Protein AF-A0A2S3IQU3-F1 (afdb_monomer)

Foldseek 3Di:
DDDDDDDDDDDDDDDDDDDDDDDDDDDDDDDPDDPPPPPDDDPDDDDDDDDDDDDDDPDDPDDPVVVVVVVVVVVVCVPDPDDDDDDDDDDDDDDDDDDDDPPPPDPPPPPPPPDPDDDDDDPPVVVVVVVVVVVVVDQDDPVRLVVVCVVPVVVSVVSVVVVVVVVVVVVVVVVVVVVVVVVVVVVVVVVVVVVVVVVVVVVVVVVVVVVVVVVVVVVVVVVVVVVVVVVVVVVVD

Organism: NCBI:txid206008

Structure (mmCIF, N/CA/C/O backbone):
data_AF-A0A2S3IQU3-F1
#
_entry.id   AF-A0A2S3IQU3-F1
#
loop_
_atom_site.group_PDB
_atom_site.id
_atom_site.type_symbol
_atom_site.label_atom_id
_atom_site.label_alt_id
_atom_site.label_comp_id
_atom_site.label_asym_id
_atom_site.label_entity_id
_atom_site.label_seq_id
_atom_site.pdbx_PDB_ins_code
_atom_site.Cartn_x
_atom_site.Cartn_y
_atom_site.Cartn_z
_atom_site.occupancy
_atom_site.B_iso_or_equiv
_atom_site.auth_seq_id
_atom_site.auth_comp_id
_atom_site.auth_asym_id
_atom_site.auth_atom_id
_atom_site.pdbx_PDB_model_num
ATOM 1 N N . MET A 1 1 ? 16.706 -75.676 -25.152 1.00 44.12 1 MET A N 1
ATOM 2 C CA . MET A 1 1 ? 18.070 -75.831 -24.606 1.00 44.12 1 MET A CA 1
ATOM 3 C C . MET A 1 1 ? 18.309 -74.673 -23.658 1.00 44.12 1 MET A C 1
ATOM 5 O O . MET A 1 1 ? 18.380 -73.539 -24.111 1.00 44.12 1 MET A O 1
ATOM 9 N N . GLN A 1 2 ? 18.280 -74.946 -22.355 1.00 46.31 2 GLN A N 1
ATOM 10 C CA . GLN A 1 2 ? 18.527 -73.950 -21.315 1.00 46.31 2 GLN A CA 1
ATOM 11 C C . GLN A 1 2 ? 20.015 -73.594 -21.355 1.00 46.31 2 GLN A C 1
ATOM 13 O O . GLN A 1 2 ? 20.851 -74.448 -21.075 1.00 46.31 2 GLN A O 1
ATOM 18 N N . GLN A 1 3 ? 20.341 -72.366 -21.759 1.00 52.09 3 GLN A N 1
ATOM 19 C CA . GLN A 1 3 ? 21.680 -71.823 -21.566 1.00 52.09 3 GLN A CA 1
ATOM 20 C C . GLN A 1 3 ? 21.705 -71.097 -20.229 1.00 52.09 3 GLN A C 1
ATOM 22 O O . GLN A 1 3 ? 21.092 -70.052 -20.035 1.00 52.09 3 GLN A O 1
ATOM 27 N N . GLN A 1 4 ? 22.394 -71.746 -19.305 1.00 54.62 4 GLN A N 1
ATOM 28 C CA . GLN A 1 4 ? 22.838 -71.235 -18.028 1.00 54.62 4 GLN A CA 1
ATOM 29 C C . GLN A 1 4 ? 24.156 -70.498 -18.304 1.00 54.62 4 GLN A C 1
ATOM 31 O O . GLN A 1 4 ? 25.106 -71.118 -18.783 1.00 54.62 4 GLN A O 1
ATOM 36 N N . GLN A 1 5 ? 24.212 -69.189 -18.063 1.00 56.88 5 GLN A N 1
ATOM 37 C CA . GLN A 1 5 ? 25.456 -68.415 -18.094 1.00 56.88 5 GLN A CA 1
ATOM 38 C C . GLN A 1 5 ? 25.452 -67.385 -16.960 1.00 56.88 5 GLN A C 1
ATOM 40 O O . GLN A 1 5 ? 24.420 -66.826 -16.603 1.00 56.88 5 GLN A O 1
ATOM 45 N N . GLN A 1 6 ? 26.615 -67.308 -16.323 1.00 59.41 6 GLN A N 1
ATOM 46 C CA . GLN A 1 6 ? 26.891 -66.914 -14.943 1.00 59.41 6 GLN A CA 1
ATOM 47 C C . GLN A 1 6 ? 26.934 -65.386 -14.734 1.00 59.41 6 GLN A C 1
ATOM 49 O O . GLN A 1 6 ? 27.069 -64.653 -15.712 1.00 59.41 6 GLN A O 1
ATOM 54 N N . PRO A 1 7 ? 26.834 -64.894 -13.481 1.00 60.06 7 PRO A N 1
ATOM 55 C CA . PRO A 1 7 ? 26.908 -63.464 -13.179 1.00 60.06 7 PRO A CA 1
ATOM 56 C C . PRO A 1 7 ? 28.321 -62.873 -13.367 1.00 60.06 7 PRO A C 1
ATOM 58 O O . PRO A 1 7 ? 29.319 -63.500 -13.019 1.00 60.06 7 PRO A O 1
ATOM 61 N N . GLU A 1 8 ? 28.362 -61.648 -13.900 1.00 67.38 8 GLU A N 1
ATOM 62 C CA . GLU A 1 8 ? 29.540 -60.793 -14.140 1.00 67.38 8 GLU A CA 1
ATOM 63 C C . GLU A 1 8 ? 30.367 -60.504 -12.862 1.00 67.38 8 GLU A C 1
ATOM 65 O O . GLU A 1 8 ? 29.789 -60.339 -11.781 1.00 67.38 8 GLU A O 1
ATOM 70 N N . PRO A 1 9 ? 31.709 -60.399 -12.954 1.00 67.12 9 PRO A N 1
ATOM 71 C CA . PRO A 1 9 ? 32.568 -60.045 -11.826 1.00 67.12 9 PRO A CA 1
ATOM 72 C C . PRO A 1 9 ? 32.523 -58.540 -11.502 1.00 67.12 9 PRO A C 1
ATOM 74 O O . PRO A 1 9 ? 32.573 -57.691 -12.383 1.00 67.12 9 PRO A O 1
ATOM 77 N N . ALA A 1 10 ? 32.464 -58.221 -10.207 1.00 65.75 10 ALA A N 1
ATOM 78 C CA . ALA A 1 10 ? 32.405 -56.861 -9.676 1.00 65.75 10 ALA A CA 1
ATOM 79 C C . ALA A 1 10 ? 33.677 -56.032 -9.956 1.00 65.75 10 ALA A C 1
ATOM 81 O O . ALA A 1 10 ? 34.798 -56.503 -9.748 1.00 65.75 10 ALA A O 1
ATOM 82 N N . ASP A 1 11 ? 33.480 -54.769 -10.343 1.00 64.06 11 ASP A N 1
ATOM 83 C CA . ASP A 1 11 ? 34.533 -53.762 -10.498 1.00 64.06 11 ASP A CA 1
ATOM 84 C C . ASP A 1 11 ? 35.249 -53.456 -9.162 1.00 64.06 11 ASP A C 1
ATOM 86 O O . ASP A 1 11 ? 34.601 -53.360 -8.112 1.00 64.06 11 ASP A O 1
ATOM 90 N N . PRO A 1 12 ? 36.581 -53.249 -9.159 1.00 71.56 12 PRO A N 1
ATOM 91 C CA . PRO A 1 12 ? 37.316 -52.880 -7.953 1.00 71.56 12 PRO A CA 1
ATOM 92 C C . PRO A 1 12 ? 36.990 -51.439 -7.508 1.00 71.56 12 PRO A C 1
ATOM 94 O O . PRO A 1 12 ? 36.777 -50.560 -8.349 1.00 71.56 12 PRO A O 1
ATOM 97 N N . PRO A 1 13 ? 37.000 -51.142 -6.192 1.00 65.50 13 PRO A N 1
ATOM 98 C CA . PRO A 1 13 ? 36.641 -49.823 -5.683 1.00 65.50 13 PRO A CA 1
ATOM 99 C C . PRO A 1 13 ? 37.620 -48.749 -6.173 1.00 65.50 13 PRO A C 1
ATOM 101 O O . PRO A 1 13 ? 38.843 -48.891 -6.082 1.00 65.50 13 PRO A O 1
ATOM 104 N N . GLY A 1 14 ? 37.051 -47.662 -6.699 1.00 56.62 14 GLY A N 1
ATOM 105 C CA . GLY A 1 14 ? 37.766 -46.542 -7.294 1.00 56.62 14 GLY A CA 1
ATOM 106 C C . GLY A 1 14 ? 38.855 -45.965 -6.389 1.00 56.62 14 GLY A C 1
ATOM 107 O O . GLY A 1 14 ? 38.651 -45.714 -5.201 1.00 56.62 14 GLY A O 1
ATOM 108 N N . ARG A 1 15 ? 40.028 -45.717 -6.981 1.00 59.88 15 ARG A N 1
ATOM 109 C CA . ARG A 1 15 ? 41.101 -44.939 -6.356 1.00 59.88 15 ARG A CA 1
ATOM 110 C C . ARG A 1 15 ? 40.564 -43.556 -5.983 1.00 59.88 15 ARG A C 1
ATOM 112 O O . ARG A 1 15 ? 40.129 -42.805 -6.852 1.00 59.88 15 ARG A O 1
ATOM 119 N N . ALA A 1 16 ? 40.631 -43.218 -4.698 1.00 61.34 16 ALA A N 1
ATOM 120 C CA . ALA A 1 16 ? 40.347 -41.879 -4.208 1.00 61.34 16 ALA A CA 1
ATOM 121 C C . ALA A 1 16 ? 41.318 -40.872 -4.850 1.00 61.34 16 ALA A C 1
ATOM 123 O O . ALA A 1 16 ? 42.538 -41.012 -4.747 1.00 61.34 16 ALA A O 1
ATOM 124 N N . PHE A 1 17 ? 40.773 -39.863 -5.529 1.00 62.28 17 PHE A N 1
ATOM 125 C CA . PHE A 1 17 ? 41.538 -38.717 -6.011 1.00 62.28 17 PHE A CA 1
ATOM 126 C C . PHE A 1 17 ? 42.073 -37.917 -4.810 1.00 62.28 17 PHE A C 1
ATOM 128 O O . PHE A 1 17 ? 41.313 -37.677 -3.868 1.00 62.28 17 PHE A O 1
ATOM 135 N N . PRO A 1 18 ? 43.347 -37.479 -4.805 1.00 73.31 18 PRO A N 1
ATOM 136 C CA . PRO A 1 18 ? 43.836 -36.595 -3.754 1.00 73.31 18 PRO A CA 1
ATOM 137 C C . PRO A 1 18 ? 43.142 -35.222 -3.852 1.00 73.31 18 PRO A C 1
ATOM 139 O O . PRO A 1 18 ? 42.884 -34.748 -4.963 1.00 73.31 18 PRO A O 1
ATOM 142 N N . PRO A 1 19 ? 42.836 -34.562 -2.719 1.00 72.75 19 PRO A N 1
ATOM 143 C CA . PRO A 1 19 ? 42.233 -33.234 -2.736 1.00 72.75 19 PRO A CA 1
ATOM 144 C C . PRO A 1 19 ? 43.205 -32.192 -3.327 1.00 72.75 19 PRO A C 1
ATOM 146 O O . PRO A 1 19 ? 44.424 -32.339 -3.192 1.00 72.75 19 PRO A O 1
ATOM 149 N N . PRO A 1 20 ? 42.695 -31.128 -3.976 1.00 71.62 20 PRO A N 1
ATOM 150 C CA . PRO A 1 20 ? 43.537 -30.087 -4.558 1.00 71.62 20 PRO A CA 1
ATOM 151 C C . PRO A 1 20 ? 44.307 -29.308 -3.473 1.00 71.62 20 PRO A C 1
ATOM 153 O O . PRO A 1 20 ? 43.808 -29.152 -2.355 1.00 71.62 20 PRO A O 1
ATOM 156 N N . PRO A 1 21 ? 45.509 -28.786 -3.785 1.00 66.31 21 PRO A N 1
ATOM 157 C CA . PRO A 1 21 ? 46.322 -28.052 -2.822 1.00 66.31 21 PRO A CA 1
ATOM 158 C C . PRO A 1 21 ? 45.636 -26.753 -2.377 1.00 66.31 21 PRO A C 1
ATOM 160 O O . PRO A 1 21 ? 45.103 -25.996 -3.191 1.00 66.31 21 PRO A O 1
ATOM 163 N N . ALA A 1 22 ? 45.682 -26.485 -1.069 1.00 67.06 22 ALA A N 1
ATOM 164 C CA . ALA A 1 22 ? 45.196 -25.247 -0.470 1.00 67.06 22 ALA A CA 1
ATOM 165 C C . ALA A 1 22 ? 45.943 -24.022 -1.041 1.00 67.06 22 ALA A C 1
ATOM 167 O O . ALA A 1 22 ? 47.159 -24.090 -1.251 1.00 67.06 22 ALA A O 1
ATOM 168 N N . PRO A 1 23 ? 45.263 -22.885 -1.283 1.00 61.97 23 PRO A N 1
ATOM 169 C CA . PRO A 1 23 ? 45.924 -21.693 -1.792 1.00 61.97 23 PRO A CA 1
ATOM 170 C C . PRO A 1 23 ? 46.888 -21.126 -0.744 1.00 61.97 23 PRO A C 1
ATOM 172 O O . PRO A 1 23 ? 46.511 -20.835 0.391 1.00 61.97 23 PRO A O 1
ATOM 175 N N . ALA A 1 24 ? 48.144 -20.963 -1.160 1.00 52.97 24 ALA A N 1
ATOM 176 C CA . ALA A 1 24 ? 49.218 -20.377 -0.377 1.00 52.97 24 ALA A CA 1
ATOM 177 C C . ALA A 1 24 ? 48.827 -19.007 0.197 1.00 52.97 24 ALA A C 1
ATOM 179 O O . ALA A 1 24 ? 48.315 -18.133 -0.510 1.00 52.97 24 ALA A O 1
ATOM 180 N N . ALA A 1 25 ? 49.134 -18.816 1.480 1.00 55.03 25 ALA A N 1
ATOM 181 C CA . ALA A 1 25 ? 49.042 -17.543 2.169 1.00 55.03 25 ALA A CA 1
ATOM 182 C C . ALA A 1 25 ? 49.878 -16.485 1.433 1.00 55.03 25 ALA A C 1
ATOM 184 O O . ALA A 1 25 ? 51.108 -16.510 1.449 1.00 55.03 25 ALA A O 1
ATOM 185 N N . ARG A 1 26 ? 49.201 -15.534 0.790 1.00 50.19 26 ARG A N 1
ATOM 186 C CA . ARG A 1 26 ? 49.800 -14.268 0.370 1.00 50.19 26 ARG A CA 1
ATOM 187 C C . ARG A 1 26 ? 49.249 -13.174 1.264 1.00 50.19 26 ARG A C 1
ATOM 189 O O . ARG A 1 26 ? 48.095 -12.772 1.139 1.00 50.19 26 ARG A O 1
ATOM 196 N N . GLY A 1 27 ? 50.092 -12.730 2.190 1.00 49.16 27 GLY A N 1
ATOM 197 C CA . GLY A 1 27 ? 49.871 -11.510 2.943 1.00 49.16 27 GLY A CA 1
ATOM 198 C C . GLY A 1 27 ? 49.885 -10.305 2.007 1.00 49.16 27 GLY A C 1
ATOM 199 O O . GLY A 1 27 ? 50.832 -10.109 1.253 1.00 49.16 27 GLY A O 1
ATOM 200 N N . ALA A 1 28 ? 48.813 -9.523 2.065 1.00 48.28 28 ALA A N 1
ATOM 201 C CA . ALA A 1 28 ? 48.783 -8.085 1.829 1.00 48.28 28 ALA A CA 1
ATOM 202 C C . ALA A 1 28 ? 47.402 -7.606 2.290 1.00 48.28 28 ALA A C 1
ATOM 204 O O . ALA A 1 28 ? 46.380 -7.820 1.638 1.00 48.28 28 ALA A O 1
ATOM 205 N N . HIS A 1 29 ? 47.373 -7.027 3.485 1.00 49.88 29 HIS A N 1
ATOM 206 C CA . HIS A 1 29 ? 46.216 -6.340 4.035 1.00 49.88 29 HIS A CA 1
ATOM 207 C C . HIS A 1 29 ? 45.771 -5.238 3.066 1.00 49.88 29 HIS A C 1
ATOM 209 O O . HIS A 1 29 ? 46.624 -4.515 2.579 1.00 49.88 29 HIS A O 1
ATOM 215 N N . HIS A 1 30 ? 44.466 -5.137 2.781 1.00 50.44 30 HIS A N 1
ATOM 216 C CA . HIS A 1 30 ? 43.647 -3.912 2.859 1.00 50.44 30 HIS A CA 1
ATOM 217 C C . HIS A 1 30 ? 42.187 -4.223 2.454 1.00 50.44 30 HIS A C 1
ATOM 219 O O . HIS A 1 30 ? 41.797 -4.198 1.293 1.00 50.44 30 HIS A O 1
ATOM 225 N N . ARG A 1 31 ? 41.400 -4.556 3.490 1.00 54.53 31 ARG A N 1
ATOM 226 C CA . ARG A 1 31 ? 39.934 -4.461 3.658 1.00 54.53 31 ARG A CA 1
ATOM 227 C C . ARG A 1 31 ? 39.034 -4.815 2.463 1.00 54.53 31 ARG A C 1
ATOM 229 O O . ARG A 1 31 ? 38.453 -3.952 1.814 1.00 54.53 31 ARG A O 1
ATOM 236 N N . ARG A 1 32 ? 38.710 -6.105 2.349 1.00 50.31 32 ARG A N 1
ATOM 237 C CA . ARG A 1 32 ? 37.354 -6.518 1.958 1.00 50.31 32 ARG A CA 1
ATOM 238 C C . ARG A 1 32 ? 36.417 -6.157 3.118 1.00 50.31 32 ARG A C 1
ATOM 240 O O . ARG A 1 32 ? 36.447 -6.831 4.142 1.00 50.31 32 ARG A O 1
ATOM 247 N N . ALA A 1 33 ? 35.625 -5.095 2.984 1.00 48.84 33 ALA A N 1
ATOM 248 C CA . ALA A 1 33 ? 34.550 -4.798 3.927 1.00 48.84 33 ALA A CA 1
ATOM 249 C C . ALA A 1 33 ? 33.484 -5.902 3.815 1.00 48.84 33 ALA A C 1
ATOM 251 O O . ALA A 1 33 ? 32.681 -5.925 2.884 1.00 48.84 33 ALA A O 1
ATOM 252 N N . ARG A 1 34 ? 33.550 -6.881 4.718 1.00 45.19 34 ARG A N 1
ATOM 253 C CA . ARG A 1 34 ? 32.490 -7.857 4.965 1.00 45.19 34 ARG A CA 1
ATOM 254 C C . ARG A 1 34 ? 31.511 -7.201 5.941 1.00 45.19 34 ARG A C 1
ATOM 256 O O . ARG A 1 34 ? 31.862 -6.994 7.095 1.00 45.19 34 ARG A O 1
ATOM 263 N N . SER A 1 35 ? 30.315 -6.838 5.488 1.00 48.44 35 SER A N 1
ATOM 264 C CA . SER A 1 35 ? 29.196 -6.556 6.389 1.00 48.44 35 SER A CA 1
ATOM 265 C C . SER A 1 35 ? 28.564 -7.892 6.781 1.00 48.44 35 SER A C 1
ATOM 267 O O . SER A 1 35 ? 27.677 -8.393 6.091 1.00 48.44 35 SER A O 1
ATOM 269 N N . GLU A 1 36 ? 29.073 -8.504 7.846 1.00 49.53 36 GLU A N 1
ATOM 270 C CA . GLU A 1 36 ? 28.439 -9.651 8.498 1.00 49.53 36 GLU A CA 1
ATOM 271 C C . GLU A 1 36 ? 27.596 -9.083 9.634 1.00 49.53 36 GLU A C 1
ATOM 273 O O . GLU A 1 36 ? 28.097 -8.797 10.717 1.00 49.53 36 GLU A O 1
ATOM 278 N N . VAL A 1 37 ? 26.315 -8.830 9.364 1.00 47.88 37 VAL A N 1
ATOM 279 C CA . VAL A 1 37 ? 25.358 -8.497 10.420 1.00 47.88 37 VAL A CA 1
ATOM 280 C C . VAL A 1 37 ? 24.946 -9.822 11.051 1.00 47.88 37 VAL A C 1
ATOM 282 O O . VAL A 1 37 ? 23.966 -10.447 10.654 1.00 47.88 37 VAL A O 1
ATOM 285 N N . ALA A 1 38 ? 25.757 -10.304 11.989 1.00 46.59 38 ALA A N 1
ATOM 286 C CA . ALA A 1 38 ? 25.354 -11.365 12.894 1.00 46.59 38 ALA A CA 1
ATOM 287 C C . ALA A 1 38 ? 24.344 -10.764 13.880 1.00 46.59 38 ALA A C 1
ATOM 289 O O . ALA A 1 38 ? 24.718 -10.235 14.923 1.00 46.59 38 ALA A O 1
ATOM 290 N N . PHE A 1 39 ? 23.058 -10.802 13.529 1.00 45.50 39 PHE A N 1
ATOM 291 C CA . PHE A 1 39 ? 21.979 -10.515 14.470 1.00 45.50 39 PHE A CA 1
ATOM 292 C C . PHE A 1 39 ? 21.902 -11.687 15.462 1.00 45.50 39 PHE A C 1
ATOM 294 O O . PHE A 1 39 ? 21.174 -12.656 15.262 1.00 45.50 39 PHE A O 1
ATOM 301 N N . ARG A 1 40 ? 22.737 -11.634 16.502 1.00 51.53 40 ARG A N 1
ATOM 302 C CA . ARG A 1 40 ? 22.540 -12.382 17.743 1.00 51.53 40 ARG A CA 1
ATOM 303 C C . ARG A 1 40 ? 22.184 -11.365 18.814 1.00 51.53 40 ARG A C 1
ATOM 305 O O . ARG A 1 40 ? 23.043 -10.629 19.286 1.00 51.53 40 ARG A O 1
ATOM 312 N N . LEU A 1 41 ? 20.900 -11.319 19.133 1.00 52.94 41 LEU A N 1
ATOM 313 C CA . LEU A 1 41 ? 20.389 -10.702 20.345 1.00 52.94 41 LEU A CA 1
ATOM 314 C C . LEU A 1 41 ? 20.902 -11.533 21.538 1.00 52.94 41 LEU A C 1
ATOM 316 O O . LEU A 1 41 ? 20.792 -12.760 21.480 1.00 52.94 41 LEU A O 1
ATOM 320 N N . PRO A 1 42 ? 21.481 -10.936 22.590 1.00 54.56 42 PRO A N 1
ATOM 321 C CA . PRO A 1 42 ? 21.519 -11.585 23.888 1.00 54.56 42 PRO A CA 1
ATOM 322 C C . PRO A 1 42 ? 20.125 -11.470 24.510 1.00 54.56 42 PRO A C 1
ATOM 324 O O . PRO A 1 42 ? 19.686 -10.375 24.860 1.00 54.56 42 PRO A O 1
ATOM 327 N N . ASP A 1 43 ? 19.436 -12.605 24.590 1.00 50.44 43 ASP A N 1
ATOM 328 C CA . ASP A 1 43 ? 18.336 -12.818 25.523 1.00 50.44 43 ASP A CA 1
ATOM 329 C C . ASP A 1 43 ? 18.874 -12.776 26.969 1.00 50.44 43 ASP A C 1
ATOM 331 O O . ASP A 1 43 ? 19.999 -13.208 27.232 1.00 50.44 43 ASP A O 1
ATOM 335 N N . ASP A 1 44 ? 18.034 -12.279 27.880 1.00 49.88 44 ASP A N 1
ATOM 336 C CA . ASP A 1 44 ? 18.149 -12.278 29.348 1.00 49.88 44 ASP A CA 1
ATOM 337 C C . ASP A 1 44 ? 19.183 -11.370 30.038 1.00 49.88 44 ASP A C 1
ATOM 339 O O . ASP A 1 44 ? 20.305 -11.773 30.322 1.00 49.88 44 ASP A O 1
ATOM 343 N N . LEU A 1 45 ? 18.708 -10.195 30.481 1.00 46.97 45 LEU A N 1
ATOM 344 C CA . LEU A 1 45 ? 18.940 -9.620 31.821 1.00 46.97 45 LEU A CA 1
ATOM 345 C C . LEU A 1 45 ? 17.664 -8.811 32.152 1.00 46.97 45 LEU A C 1
ATOM 347 O O . LEU A 1 45 ? 17.441 -7.751 31.583 1.00 46.97 45 LEU A O 1
ATOM 351 N N . GLY A 1 46 ? 16.684 -9.303 32.906 1.00 41.72 46 GLY A N 1
ATOM 352 C CA . GLY A 1 46 ? 16.805 -9.741 34.292 1.00 41.72 46 GLY A CA 1
ATOM 353 C C . GLY A 1 46 ? 16.207 -8.658 35.198 1.00 41.72 46 GLY A C 1
ATOM 354 O O . GLY A 1 46 ? 16.891 -7.711 35.567 1.00 41.72 46 GLY A O 1
ATOM 355 N N . LEU A 1 47 ? 14.917 -8.789 35.530 1.00 50.44 47 LEU A N 1
ATOM 356 C CA . LEU A 1 47 ? 14.252 -8.019 36.586 1.00 50.44 47 LEU A CA 1
ATOM 357 C C . LEU A 1 47 ? 15.018 -8.203 37.905 1.00 50.44 47 LEU A C 1
ATOM 359 O O . LEU A 1 47 ? 15.217 -9.336 38.339 1.00 50.44 47 LEU A O 1
ATOM 363 N N . GLY A 1 48 ? 15.407 -7.119 38.575 1.00 36.09 48 GLY A N 1
ATOM 364 C CA . GLY A 1 48 ? 16.010 -7.222 39.903 1.00 36.09 48 GLY A CA 1
ATOM 365 C C . GLY A 1 48 ? 16.552 -5.897 40.413 1.00 36.09 48 GLY A C 1
ATOM 366 O O . GLY A 1 48 ? 17.566 -5.411 39.929 1.00 36.09 48 GLY A O 1
ATOM 367 N N . GLY A 1 49 ? 15.847 -5.316 41.382 1.00 47.47 49 GLY A N 1
ATOM 368 C CA . GLY A 1 49 ? 16.173 -4.036 41.997 1.00 47.47 49 GLY A CA 1
ATOM 369 C C . GLY A 1 49 ? 17.527 -3.994 42.708 1.00 47.47 49 GLY A C 1
ATOM 370 O O . GLY A 1 49 ? 18.035 -4.992 43.215 1.00 47.47 49 GLY A O 1
ATOM 371 N N . GLY A 1 50 ? 18.063 -2.782 42.797 1.00 36.25 50 GLY A N 1
ATOM 372 C CA . GLY A 1 50 ? 19.226 -2.436 43.602 1.00 36.25 50 GLY A CA 1
ATOM 373 C C . GLY A 1 50 ? 19.255 -0.926 43.784 1.00 36.25 50 GLY A C 1
ATOM 374 O O . GLY A 1 50 ? 19.554 -0.201 42.843 1.00 36.25 50 GLY A O 1
ATOM 375 N N . GLY A 1 51 ? 18.852 -0.464 44.968 1.00 43.50 51 GLY A N 1
ATOM 376 C CA . GLY A 1 51 ? 18.737 0.951 45.305 1.00 43.50 51 GLY A CA 1
ATOM 377 C C . GLY A 1 51 ? 20.082 1.673 45.393 1.00 43.50 51 GLY A C 1
ATOM 378 O O . GLY A 1 51 ? 21.083 1.109 45.832 1.00 43.50 51 GLY A O 1
ATOM 379 N N . GLY A 1 52 ? 20.056 2.951 45.021 1.00 34.41 52 GLY A N 1
ATOM 380 C CA . GLY A 1 52 ? 21.089 3.949 45.282 1.00 34.41 52 GLY A CA 1
ATOM 381 C C . GLY A 1 52 ? 20.388 5.280 45.590 1.00 34.41 52 GLY A C 1
ATOM 382 O O . GLY A 1 52 ? 19.470 5.627 44.846 1.00 34.41 52 GLY A O 1
ATOM 383 N N . PRO A 1 53 ? 20.707 5.972 46.697 1.00 53.25 53 PRO A N 1
ATOM 384 C CA . PRO A 1 53 ? 19.835 6.990 47.262 1.00 53.25 53 PRO A CA 1
ATOM 385 C C . PRO A 1 53 ? 20.289 8.386 46.853 1.00 53.25 53 PRO A C 1
ATOM 387 O O . PRO A 1 53 ? 20.873 9.073 47.669 1.00 53.25 53 PRO A O 1
ATOM 390 N N . ASP A 1 54 ? 20.008 8.820 45.632 1.00 46.19 54 ASP A N 1
ATOM 391 C CA . ASP A 1 54 ? 20.138 10.233 45.271 1.00 46.19 54 ASP A CA 1
ATOM 392 C C . ASP A 1 54 ? 19.058 10.551 44.239 1.00 46.19 54 ASP A C 1
ATOM 394 O O . ASP A 1 54 ? 18.993 9.950 43.167 1.00 46.19 54 ASP A O 1
ATOM 398 N N . GLY A 1 55 ? 18.125 11.405 44.653 1.00 51.09 55 GLY A N 1
ATOM 399 C CA . GLY A 1 55 ? 16.894 11.683 43.936 1.00 51.09 55 GLY A CA 1
ATOM 400 C C . GLY A 1 55 ? 17.122 12.375 42.601 1.00 51.09 55 GLY A C 1
ATOM 401 O O . GLY A 1 55 ? 17.892 13.325 42.505 1.00 51.09 55 GLY A O 1
ATOM 402 N N . ASP A 1 56 ? 16.349 11.951 41.611 1.00 42.44 56 ASP A N 1
ATOM 403 C CA . ASP A 1 56 ? 15.776 12.886 40.660 1.00 42.44 56 ASP A CA 1
ATOM 404 C C . ASP A 1 56 ? 14.367 12.408 40.314 1.00 42.44 56 ASP A C 1
ATOM 406 O O . ASP A 1 56 ? 14.126 11.219 40.077 1.00 42.44 56 ASP A O 1
ATOM 410 N N . GLY A 1 57 ? 13.423 13.333 40.434 1.00 43.28 57 GLY A N 1
ATOM 411 C CA . GLY A 1 57 ? 12.002 13.082 40.296 1.00 43.28 57 GLY A CA 1
ATOM 412 C C . GLY A 1 57 ? 11.683 12.640 38.878 1.00 43.28 57 GLY A C 1
ATOM 413 O O . GLY A 1 57 ? 11.983 13.329 37.909 1.00 43.28 57 GLY A O 1
ATOM 414 N N . PHE A 1 58 ? 11.011 11.498 38.770 1.00 41.84 58 PHE A N 1
ATOM 415 C CA . PHE A 1 58 ? 10.170 11.182 37.624 1.00 41.84 58 PHE A CA 1
ATOM 416 C C . PHE A 1 58 ? 8.934 12.090 37.695 1.00 41.84 58 PHE A C 1
ATOM 418 O O . PHE A 1 58 ? 7.832 11.633 37.990 1.00 41.84 58 PHE A O 1
ATOM 425 N N . ASP A 1 59 ? 9.139 13.392 37.511 1.00 44.78 59 ASP A N 1
ATOM 426 C CA . ASP A 1 59 ? 8.052 14.302 37.199 1.00 44.78 59 ASP A CA 1
ATOM 427 C C . ASP A 1 59 ? 7.806 14.210 35.694 1.00 44.78 59 ASP A C 1
ATOM 429 O O . ASP A 1 59 ? 8.630 14.576 34.857 1.00 44.78 59 ASP A O 1
ATOM 433 N N . GLU A 1 60 ? 6.628 13.670 35.397 1.00 47.03 60 GLU A N 1
ATOM 434 C CA . GLU A 1 60 ? 5.718 14.339 34.482 1.00 47.03 60 GLU A CA 1
ATOM 435 C C . GLU A 1 60 ? 6.186 14.346 33.024 1.00 47.03 60 GLU A C 1
ATOM 437 O O . GLU A 1 60 ? 6.671 15.330 32.470 1.00 47.03 60 GLU A O 1
ATOM 442 N N . ILE A 1 61 ? 5.964 13.189 32.386 1.00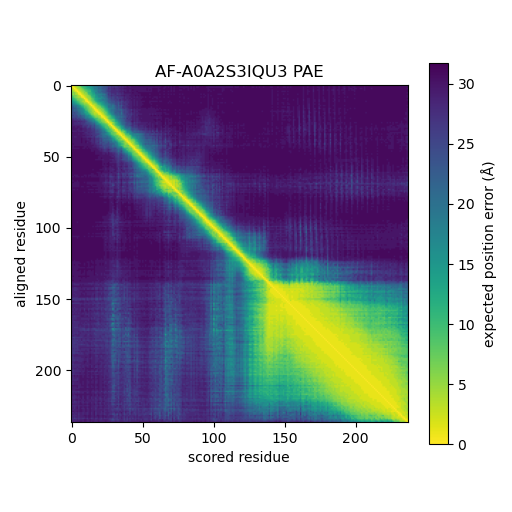 52.16 61 ILE A N 1
ATOM 443 C CA . ILE A 1 61 ? 5.688 13.081 30.950 1.00 52.16 61 ILE A CA 1
ATOM 444 C C . ILE A 1 61 ? 4.821 14.285 30.572 1.00 52.16 61 ILE A C 1
ATOM 446 O O . ILE A 1 61 ? 3.642 14.334 30.922 1.00 52.16 61 ILE A O 1
ATOM 450 N N . GLY A 1 62 ? 5.443 15.272 29.921 1.00 46.22 62 GLY A N 1
ATOM 451 C CA . GLY A 1 62 ? 4.770 16.459 29.418 1.00 46.22 62 GLY A CA 1
ATOM 452 C C . GLY A 1 62 ? 3.522 16.033 28.658 1.00 46.22 62 GLY A C 1
ATOM 453 O O . GLY A 1 62 ? 3.590 15.132 27.820 1.00 46.22 62 GLY A O 1
ATOM 454 N N . SER A 1 63 ? 2.402 16.637 29.056 1.00 56.44 63 SER A N 1
ATOM 455 C CA . SER A 1 63 ? 1.037 16.320 28.650 1.00 56.44 63 SER A CA 1
ATOM 456 C C . SER A 1 63 ? 0.921 15.814 27.208 1.00 56.44 63 SER A C 1
ATOM 458 O O . SER A 1 63 ? 1.437 16.419 26.266 1.00 56.44 63 SER A O 1
ATOM 460 N N . GLU A 1 64 ? 0.160 14.735 27.032 1.00 53.97 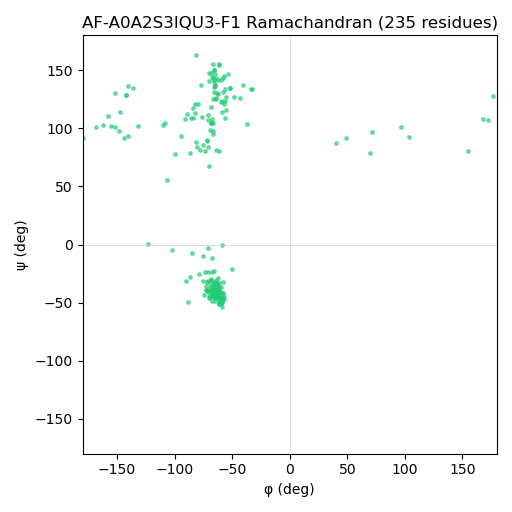64 GLU A N 1
ATOM 461 C CA . GLU A 1 64 ? -0.284 14.217 25.735 1.00 53.97 64 GLU A CA 1
ATOM 462 C C . GLU A 1 64 ? -0.915 15.300 24.830 1.00 53.97 64 GLU A C 1
ATOM 464 O O . GLU A 1 64 ? -0.854 15.178 23.606 1.00 53.97 64 GLU A O 1
ATOM 469 N N . ASP A 1 65 ? -1.390 16.415 25.399 1.00 52.62 65 ASP A N 1
ATOM 470 C CA . ASP A 1 65 ? -1.904 17.587 24.676 1.00 52.62 65 ASP A CA 1
ATOM 471 C C . ASP A 1 65 ? -0.862 18.285 23.776 1.00 52.62 65 ASP A C 1
ATOM 473 O O . ASP A 1 65 ? -1.226 18.856 22.742 1.00 52.62 65 ASP A O 1
ATOM 477 N N . ASP A 1 66 ? 0.432 18.226 24.112 1.00 70.56 66 ASP A N 1
ATOM 478 C CA . ASP A 1 66 ? 1.507 18.870 23.334 1.00 70.56 66 ASP A CA 1
ATOM 479 C C . ASP A 1 66 ? 1.818 18.075 22.050 1.00 70.56 66 ASP A C 1
ATOM 481 O O . ASP A 1 66 ? 2.120 18.637 20.988 1.00 70.56 66 ASP A O 1
ATOM 485 N N . LEU A 1 67 ? 1.652 16.748 22.110 1.00 72.62 67 LEU A N 1
ATOM 486 C CA . LEU A 1 67 ? 1.824 15.849 20.968 1.00 72.62 67 LEU A CA 1
ATOM 487 C C . LEU A 1 67 ? 0.694 16.023 19.941 1.00 72.62 67 LEU A C 1
ATOM 489 O O . LEU A 1 67 ? 0.953 16.050 18.734 1.00 72.62 67 LEU A O 1
ATOM 493 N N . PHE A 1 68 ? -0.546 16.194 20.412 1.00 64.50 68 PHE A N 1
ATOM 494 C CA . PHE A 1 68 ? -1.697 16.473 19.548 1.00 64.50 68 PHE A CA 1
ATOM 495 C C . PHE A 1 68 ? -1.680 17.907 18.994 1.00 64.50 68 PHE A C 1
ATOM 497 O O . PHE A 1 68 ? -2.019 18.109 17.824 1.00 64.50 68 PHE A O 1
ATOM 504 N N . SER A 1 69 ? -1.217 18.889 19.775 1.00 71.00 69 SER A N 1
ATOM 505 C CA . SER A 1 69 ? -1.085 20.284 19.324 1.00 71.00 69 SER A CA 1
ATOM 506 C C . SER A 1 69 ? -0.023 20.438 18.233 1.00 71.00 69 SER A C 1
ATOM 508 O O . SER A 1 69 ? -0.292 21.046 17.197 1.00 71.00 69 SER A O 1
ATOM 510 N N . THR A 1 70 ? 1.131 19.775 18.380 1.00 74.94 70 THR A N 1
ATOM 511 C CA . THR A 1 70 ? 2.194 19.783 17.356 1.00 74.94 70 THR A CA 1
ATOM 512 C C . THR A 1 70 ? 1.705 19.217 16.017 1.00 74.94 70 THR A C 1
ATOM 514 O O . THR A 1 70 ? 2.077 19.721 14.959 1.00 74.94 70 THR A O 1
ATOM 517 N N . PHE A 1 71 ? 0.850 18.188 16.033 1.00 68.00 71 PHE A N 1
ATOM 518 C CA . PHE A 1 71 ? 0.298 17.593 14.811 1.00 68.00 71 PHE A CA 1
ATOM 519 C C . PHE A 1 71 ? -0.717 18.514 14.112 1.00 68.00 71 PHE A C 1
ATOM 521 O O . PHE A 1 71 ? -0.665 18.663 12.890 1.00 68.00 71 PHE A O 1
ATOM 528 N N . MET A 1 72 ? -1.588 19.188 14.872 1.00 75.56 72 MET A N 1
ATOM 529 C CA . MET A 1 72 ? -2.567 20.143 14.328 1.00 75.56 72 MET A CA 1
ATOM 530 C C . MET A 1 72 ? -1.909 21.443 13.829 1.00 75.56 72 MET A C 1
ATOM 532 O O . MET A 1 72 ? -2.359 22.031 12.842 1.00 75.56 72 MET A O 1
ATOM 536 N N . ASP A 1 73 ? -0.805 21.872 14.446 1.00 65.44 73 ASP A N 1
ATOM 537 C CA . ASP A 1 73 ? -0.048 23.055 14.020 1.00 65.44 73 ASP A CA 1
ATOM 538 C C . ASP A 1 73 ? 0.712 22.843 12.698 1.00 65.44 73 ASP A C 1
ATOM 540 O O . ASP A 1 73 ? 0.951 23.807 11.962 1.00 65.44 73 ASP A O 1
ATOM 544 N N . ILE A 1 74 ? 1.024 21.593 12.330 1.00 65.00 74 ILE A N 1
ATOM 545 C CA . ILE A 1 74 ? 1.675 21.255 11.052 1.00 65.00 74 ILE A CA 1
ATOM 546 C C . ILE A 1 74 ? 0.751 21.494 9.846 1.00 65.00 74 ILE A C 1
ATOM 548 O O . ILE A 1 74 ? 1.222 21.892 8.776 1.00 65.00 74 ILE A O 1
ATOM 552 N N . GLU A 1 75 ? -0.567 21.353 10.005 1.00 57.62 75 GLU A N 1
ATOM 553 C CA . GLU A 1 75 ? -1.519 21.713 8.943 1.00 57.62 75 GLU A CA 1
ATOM 554 C C . GLU A 1 75 ? -1.661 23.240 8.786 1.00 57.62 75 GLU A C 1
ATOM 556 O O . 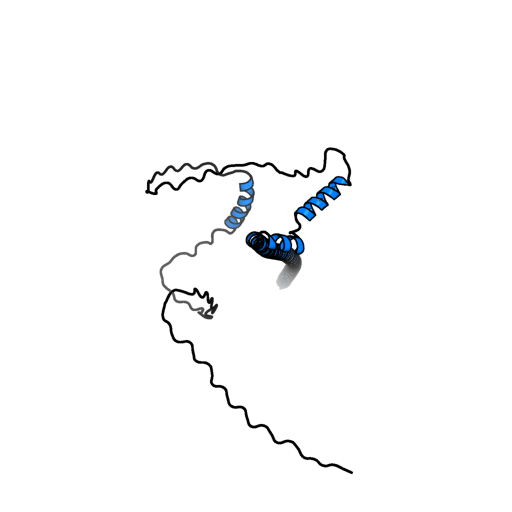GLU A 1 75 ? -1.944 23.736 7.690 1.00 57.62 75 GLU A O 1
ATOM 561 N N . LYS A 1 76 ? -1.364 24.018 9.838 1.00 59.53 76 LYS A N 1
ATOM 562 C CA . LYS A 1 76 ? -1.463 25.488 9.833 1.00 59.53 76 LYS A CA 1
ATOM 563 C C . LYS A 1 76 ? -0.286 26.187 9.141 1.00 59.53 76 LYS A C 1
ATOM 565 O O . LYS A 1 76 ? -0.464 27.271 8.573 1.00 59.53 76 LYS A O 1
ATOM 570 N N . ILE A 1 77 ? 0.889 25.549 9.083 1.00 54.88 77 ILE A N 1
ATOM 571 C CA . ILE A 1 77 ? 2.089 26.080 8.399 1.00 54.88 77 ILE A CA 1
ATOM 572 C C . ILE A 1 77 ? 1.937 26.151 6.868 1.00 54.88 77 ILE A C 1
ATOM 574 O O . ILE A 1 77 ? 2.719 26.834 6.209 1.00 54.88 77 ILE A O 1
ATOM 578 N N . SER A 1 78 ? 0.902 25.534 6.282 1.00 52.62 78 SER A N 1
ATOM 579 C CA . SER A 1 78 ? 0.585 25.720 4.854 1.00 52.62 78 SER A CA 1
ATOM 580 C C . SER A 1 78 ? 0.021 27.114 4.526 1.00 52.62 78 SER A C 1
ATOM 582 O O . SER A 1 78 ? -0.200 27.413 3.354 1.00 52.62 78 SER A O 1
ATOM 584 N N . SER A 1 79 ? -0.192 27.987 5.523 1.00 55.03 79 SER A N 1
ATOM 585 C CA . SER A 1 79 ? -0.787 29.321 5.324 1.00 55.03 79 SER A CA 1
ATOM 586 C C . SER A 1 79 ? 0.043 30.525 5.801 1.00 55.03 79 SER A C 1
ATOM 588 O O . SER A 1 79 ? -0.377 31.661 5.588 1.00 55.03 79 SER A O 1
ATOM 590 N N . SER A 1 80 ? 1.247 30.342 6.352 1.00 52.22 80 SER A N 1
ATOM 591 C CA . SER A 1 80 ? 2.137 31.473 6.672 1.00 52.22 80 SER A CA 1
ATOM 592 C C . SER A 1 80 ? 3.598 31.032 6.771 1.00 52.22 80 SER A C 1
ATOM 594 O O . SER A 1 80 ? 3.971 30.313 7.696 1.00 52.22 80 SER A O 1
ATOM 596 N N . GLY A 1 81 ? 4.419 31.454 5.804 1.00 44.69 81 GLY A N 1
ATOM 597 C CA . GLY A 1 81 ? 5.851 31.143 5.749 1.00 44.69 81 GLY A CA 1
ATOM 598 C C . GLY A 1 81 ? 6.659 31.793 6.884 1.00 44.69 81 GLY A C 1
ATOM 599 O O . GLY A 1 81 ? 6.240 32.823 7.418 1.00 44.69 81 GLY A O 1
ATOM 600 N N . PRO A 1 82 ? 7.825 31.232 7.260 1.00 49.62 82 PRO A N 1
ATOM 601 C CA . PRO A 1 82 ? 8.653 31.819 8.297 1.00 49.62 82 PRO A CA 1
ATOM 602 C C . PRO A 1 82 ? 9.473 32.982 7.735 1.00 49.62 82 PRO A C 1
ATOM 604 O O . PRO A 1 82 ? 10.272 32.832 6.812 1.00 49.62 82 PRO A O 1
ATOM 607 N N . SER A 1 83 ? 9.233 34.137 8.347 1.00 41.69 83 SER A N 1
ATOM 608 C CA . SER A 1 83 ? 9.956 35.396 8.231 1.00 41.69 83 SER A CA 1
ATOM 609 C C . SER A 1 83 ? 11.456 35.268 8.495 1.00 41.69 83 SER A C 1
ATOM 611 O O . SER A 1 83 ? 11.885 34.521 9.381 1.00 41.69 83 SER A O 1
ATOM 613 N N . ASP A 1 84 ? 12.199 36.100 7.770 1.00 43.44 84 ASP A N 1
ATOM 614 C CA . ASP A 1 84 ? 13.615 36.421 7.901 1.00 43.44 84 ASP A CA 1
ATOM 615 C C . ASP A 1 84 ? 14.148 36.422 9.339 1.00 43.44 84 ASP A C 1
ATOM 617 O O . ASP A 1 84 ? 13.593 37.044 10.251 1.00 43.44 84 ASP A O 1
ATOM 621 N N . ARG A 1 85 ? 15.307 35.783 9.518 1.00 48.78 85 ARG A N 1
ATOM 622 C CA . ARG A 1 85 ? 16.236 36.104 10.602 1.00 48.78 85 ARG A CA 1
ATOM 623 C C . ARG A 1 85 ? 17.641 36.233 10.038 1.00 48.78 85 ARG A C 1
ATOM 625 O O . ARG A 1 85 ? 18.325 35.238 9.803 1.00 48.78 85 ARG A O 1
ATOM 632 N N . ASP A 1 86 ? 18.039 37.489 9.880 1.00 44.28 86 ASP A N 1
ATOM 633 C CA . ASP A 1 86 ? 19.418 37.951 9.807 1.00 44.28 86 ASP A CA 1
ATOM 634 C C . ASP A 1 86 ? 20.291 37.276 10.869 1.00 44.28 86 ASP A C 1
ATOM 636 O O . ASP A 1 86 ? 20.016 37.360 12.071 1.00 44.28 86 ASP A O 1
ATOM 640 N N . ARG A 1 87 ? 21.392 36.665 10.424 1.00 49.75 87 ARG A N 1
ATOM 641 C CA . ARG A 1 87 ? 22.614 36.512 11.222 1.00 49.75 87 ARG A CA 1
ATOM 642 C C . ARG A 1 87 ? 23.833 36.629 10.318 1.00 49.75 87 ARG A C 1
ATOM 644 O O . ARG A 1 87 ? 24.342 35.638 9.799 1.00 49.75 87 ARG A O 1
ATOM 651 N N . ASP A 1 88 ? 24.326 37.855 10.214 1.00 42.09 88 ASP A N 1
ATOM 652 C CA . ASP A 1 88 ? 25.717 38.139 9.893 1.00 42.09 88 ASP A CA 1
ATOM 653 C C . ASP A 1 88 ? 26.643 37.453 10.907 1.00 42.09 88 ASP A C 1
ATOM 655 O O . ASP A 1 88 ? 26.577 37.708 12.113 1.00 42.09 88 ASP A O 1
ATOM 659 N N . ARG A 1 89 ? 27.560 36.613 10.418 1.00 50.09 89 ARG A N 1
ATOM 660 C CA . ARG A 1 89 ? 28.824 36.343 11.112 1.00 50.09 89 ARG A CA 1
ATOM 661 C C . ARG A 1 89 ? 29.911 35.958 10.117 1.00 50.09 89 ARG A C 1
ATOM 663 O O . ARG A 1 89 ? 29.993 34.824 9.653 1.00 50.09 89 ARG A O 1
ATOM 670 N N . ALA A 1 90 ? 30.761 36.938 9.834 1.00 42.94 90 ALA A N 1
ATOM 671 C CA . ALA A 1 90 ? 32.040 36.772 9.171 1.00 42.94 90 ALA A CA 1
ATOM 672 C C . ALA A 1 90 ? 32.947 35.809 9.958 1.00 42.94 90 ALA A C 1
ATOM 674 O O . ALA A 1 90 ? 33.143 35.971 11.164 1.00 42.94 90 ALA A O 1
ATOM 675 N N . ALA A 1 91 ? 33.523 34.834 9.259 1.00 44.47 91 ALA A N 1
ATOM 676 C CA . ALA A 1 91 ? 34.753 34.158 9.653 1.00 44.47 91 ALA A CA 1
ATOM 677 C C . ALA A 1 91 ? 35.414 33.587 8.394 1.00 44.47 91 ALA A C 1
ATOM 679 O O . ALA A 1 91 ? 34.992 32.578 7.830 1.00 44.47 91 ALA A O 1
ATOM 680 N N . GLU A 1 92 ? 36.439 34.299 7.944 1.00 43.81 92 GLU A N 1
ATOM 681 C CA . GLU A 1 92 ? 37.368 33.891 6.905 1.00 43.81 92 GLU A CA 1
ATOM 682 C C . GLU A 1 92 ? 38.065 32.588 7.312 1.00 43.81 92 GLU A C 1
ATOM 684 O O . GLU A 1 92 ? 38.731 32.524 8.343 1.00 43.81 92 GLU A O 1
ATOM 689 N N . THR A 1 93 ? 37.960 31.552 6.481 1.00 42.88 93 THR A N 1
ATOM 690 C CA . THR A 1 93 ? 38.982 30.504 6.411 1.00 42.88 93 THR A CA 1
ATOM 691 C C . THR A 1 93 ? 39.249 30.184 4.946 1.00 42.88 93 THR A C 1
ATOM 693 O O . THR A 1 93 ? 38.358 30.135 4.099 1.00 42.88 93 THR A O 1
ATOM 696 N N . SER A 1 94 ? 40.533 30.089 4.643 1.00 48.53 94 SER A N 1
ATOM 697 C CA . SER A 1 94 ? 41.148 30.040 3.328 1.00 48.53 94 SER A CA 1
ATOM 698 C C . SER A 1 94 ? 40.735 28.816 2.506 1.00 48.53 94 SER A C 1
ATOM 700 O O . SER A 1 94 ? 40.853 27.670 2.933 1.00 48.53 94 SER A O 1
ATOM 702 N N . SER A 1 95 ? 40.304 29.042 1.265 1.00 46.44 95 SER A N 1
ATOM 703 C CA . SER A 1 95 ? 40.219 28.010 0.224 1.00 46.44 95 SER A CA 1
ATOM 704 C C . SER A 1 95 ? 40.371 28.666 -1.155 1.00 46.44 95 SER A C 1
ATOM 706 O O . SER A 1 95 ? 39.690 29.658 -1.420 1.00 46.44 95 SER A O 1
ATOM 708 N N . PRO A 1 96 ? 41.248 28.168 -2.048 1.00 59.00 96 PRO A N 1
ATOM 709 C CA . PRO A 1 96 ? 41.440 28.765 -3.368 1.00 59.00 96 PRO A CA 1
ATOM 710 C C . PRO A 1 96 ? 40.184 28.583 -4.244 1.00 59.00 96 PRO A C 1
ATOM 712 O O . PRO A 1 96 ? 39.521 27.542 -4.159 1.00 59.00 96 PRO A O 1
ATOM 715 N N . PRO A 1 97 ? 39.834 29.561 -5.102 1.00 52.81 97 PRO A N 1
ATOM 716 C CA . PRO A 1 97 ? 38.591 29.521 -5.865 1.00 52.81 97 PRO A CA 1
ATOM 717 C C . PRO A 1 97 ? 38.625 28.396 -6.908 1.00 52.81 97 PRO A C 1
ATOM 719 O O . PRO A 1 97 ? 39.447 28.393 -7.824 1.00 52.81 97 PRO A O 1
ATOM 722 N N . ARG A 1 98 ? 37.700 27.434 -6.788 1.00 63.56 98 ARG A N 1
ATOM 723 C CA . ARG A 1 98 ? 37.465 26.413 -7.820 1.00 63.56 98 ARG A CA 1
ATOM 724 C C . ARG A 1 98 ? 36.911 27.065 -9.099 1.00 63.56 98 ARG A C 1
ATOM 726 O O . ARG A 1 98 ? 36.067 27.959 -8.992 1.00 63.56 98 ARG A O 1
ATOM 733 N N . PRO A 1 99 ? 37.314 26.607 -10.301 1.00 56.62 99 PRO A N 1
ATOM 734 C CA . PRO A 1 99 ? 36.796 27.123 -11.566 1.00 56.62 99 PRO A CA 1
ATOM 735 C C . PRO A 1 99 ? 35.265 27.032 -11.630 1.00 56.62 99 PRO A C 1
ATOM 737 O O . PRO A 1 99 ? 34.692 25.942 -11.613 1.00 56.62 99 PRO A O 1
ATOM 740 N N . LYS A 1 100 ? 34.599 28.190 -11.700 1.00 58.03 100 LYS A N 1
ATOM 741 C CA . LYS A 1 100 ? 33.155 28.300 -11.934 1.00 58.03 100 LYS A CA 1
ATOM 742 C C . LYS A 1 100 ? 32.856 27.803 -13.349 1.00 58.03 100 LYS A C 1
ATOM 744 O O . LYS A 1 100 ? 33.131 28.498 -14.325 1.00 58.03 100 LYS A O 1
ATOM 749 N N . HIS A 1 101 ? 32.294 26.604 -13.466 1.00 53.94 101 HIS A N 1
ATOM 750 C CA . HIS A 1 101 ? 31.721 26.137 -14.721 1.00 53.94 101 HIS A CA 1
ATOM 751 C C . HIS A 1 101 ? 30.491 27.000 -15.025 1.00 53.94 101 HIS A C 1
ATOM 753 O O . HIS A 1 10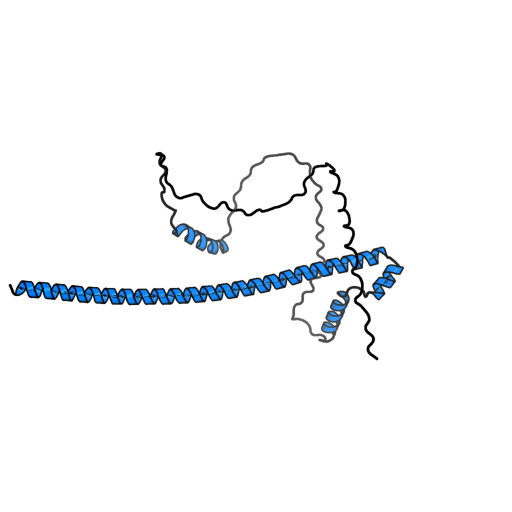1 ? 29.472 26.906 -14.341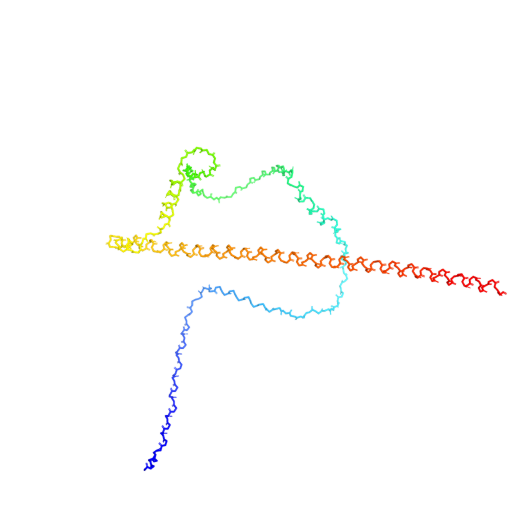 1.00 53.94 101 HIS A O 1
ATOM 759 N N . ARG A 1 102 ? 30.597 27.890 -16.020 1.00 61.84 102 ARG A N 1
ATOM 760 C CA . ARG A 1 102 ? 29.436 28.598 -16.571 1.00 61.84 102 ARG A CA 1
ATOM 761 C C . ARG A 1 102 ? 28.465 27.541 -17.090 1.00 61.84 102 ARG A C 1
ATOM 763 O O . ARG A 1 102 ? 28.773 26.820 -18.032 1.00 61.84 102 ARG A O 1
ATOM 770 N N . HIS A 1 103 ? 27.298 27.449 -16.466 1.00 53.03 103 HIS A N 1
ATOM 771 C CA . HIS A 1 103 ? 26.173 26.726 -17.031 1.00 53.03 103 HIS A CA 1
ATOM 772 C C . HIS A 1 103 ? 25.653 27.542 -18.214 1.00 53.03 103 HIS A C 1
ATOM 774 O O . HIS A 1 103 ? 25.072 28.610 -18.037 1.00 53.03 103 HIS A O 1
ATOM 780 N N . SER A 1 104 ? 25.913 27.069 -19.428 1.00 59.28 104 SER A N 1
ATOM 781 C CA . SER A 1 104 ? 25.200 27.525 -20.614 1.00 59.28 104 SER A CA 1
ATOM 782 C C . SER A 1 104 ? 23.765 27.018 -20.503 1.00 59.28 104 SER A C 1
ATOM 784 O O . SER A 1 104 ? 23.510 25.831 -20.690 1.00 59.28 104 SER A O 1
ATOM 786 N N . SER A 1 105 ? 22.826 27.896 -20.167 1.00 56.25 105 SER A N 1
ATOM 787 C CA . SER A 1 105 ? 21.403 27.658 -20.388 1.00 56.25 105 SER A CA 1
ATOM 788 C C . SER A 1 105 ? 21.131 27.760 -21.890 1.00 56.25 105 SER A C 1
ATOM 790 O O . SER A 1 105 ? 20.861 28.835 -22.419 1.00 56.25 105 SER A O 1
ATOM 792 N N . SER A 1 106 ? 21.233 26.633 -22.597 1.00 51.09 106 SER A N 1
ATOM 793 C CA . SER A 1 106 ? 20.521 26.475 -23.862 1.00 51.09 106 SER A CA 1
ATOM 794 C C . SER A 1 106 ? 19.125 25.978 -23.513 1.00 51.09 106 SER A C 1
ATOM 796 O O . SER A 1 106 ? 18.954 24.871 -23.013 1.00 51.09 106 SER A O 1
ATOM 798 N N . VAL A 1 107 ? 18.151 26.864 -23.682 1.00 59.88 107 VAL A N 1
AT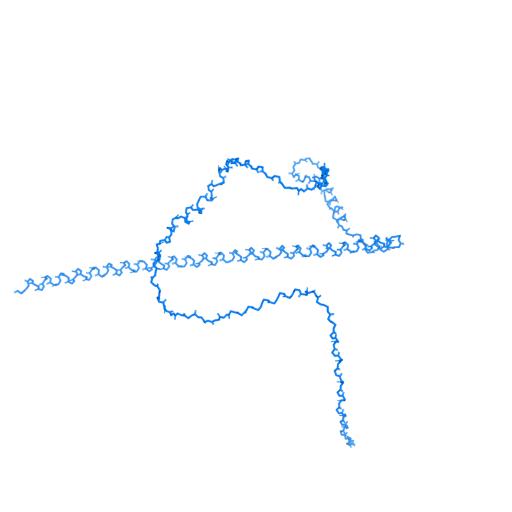OM 799 C CA . VAL A 1 107 ? 16.735 26.520 -23.734 1.00 59.88 107 VAL A CA 1
ATOM 800 C C . VAL A 1 107 ? 16.424 26.170 -25.186 1.00 59.88 107 VAL A C 1
ATOM 802 O O . VAL A 1 107 ? 15.909 26.991 -25.940 1.00 59.88 107 VAL A O 1
ATOM 805 N N . ASP A 1 108 ? 16.776 24.967 -25.630 1.00 55.19 108 ASP A N 1
ATOM 806 C CA . ASP A 1 108 ? 16.138 24.409 -26.817 1.00 55.19 108 ASP A CA 1
ATOM 807 C C . ASP A 1 108 ? 14.737 23.949 -26.406 1.00 55.19 108 ASP A C 1
ATOM 809 O O . ASP A 1 108 ? 14.476 22.817 -26.007 1.00 55.19 108 ASP A O 1
ATOM 813 N N . GLY A 1 109 ? 13.809 24.904 -26.456 1.00 56.25 109 GLY A N 1
ATOM 814 C CA . GLY A 1 109 ? 12.381 24.667 -26.339 1.00 56.25 109 GLY A CA 1
ATOM 815 C C . GLY A 1 109 ? 11.900 23.767 -27.473 1.00 56.25 109 GLY A C 1
ATOM 816 O O . GLY A 1 109 ? 11.332 24.237 -28.448 1.00 56.25 109 GLY A O 1
ATOM 817 N N . SER A 1 110 ? 12.105 22.464 -27.329 1.00 56.34 110 SER A N 1
ATOM 818 C CA . SER A 1 110 ? 11.341 21.428 -28.022 1.00 56.34 110 SER A CA 1
ATOM 819 C C . SER A 1 110 ? 10.408 20.765 -27.017 1.00 56.34 110 SER A C 1
ATOM 821 O O . SER A 1 110 ? 10.410 19.554 -26.805 1.00 56.34 110 SER A O 1
ATOM 823 N N . GLY A 1 111 ? 9.599 21.602 -26.365 1.00 48.00 111 GLY A N 1
ATOM 824 C CA . GLY A 1 111 ? 8.351 21.156 -25.778 1.00 48.00 111 GLY A CA 1
ATOM 825 C C . GLY A 1 111 ? 7.413 20.818 -26.926 1.00 48.00 111 GLY A C 1
ATOM 826 O O . GLY A 1 111 ? 6.805 21.706 -27.515 1.00 48.00 111 GLY A O 1
ATOM 827 N N . LEU A 1 112 ? 7.306 19.534 -27.261 1.00 52.38 112 LEU A N 1
ATOM 828 C CA . LEU A 1 112 ? 6.133 19.002 -27.947 1.00 52.38 112 LEU A CA 1
ATOM 829 C C . LEU A 1 112 ? 4.949 19.178 -26.988 1.00 52.38 112 LEU A C 1
ATOM 831 O O . LEU A 1 112 ? 4.599 18.278 -26.226 1.00 52.38 112 LEU A O 1
ATOM 835 N N . PHE A 1 113 ? 4.397 20.390 -26.972 1.00 43.91 113 PHE A N 1
ATOM 836 C CA . PHE A 1 113 ? 3.160 20.727 -26.293 1.00 43.91 113 PHE A CA 1
ATOM 837 C C . PHE A 1 113 ? 2.034 19.982 -27.002 1.00 43.91 113 PHE A C 1
ATOM 839 O O . PHE A 1 113 ? 1.496 20.427 -28.013 1.00 43.91 113 PHE A O 1
ATOM 846 N N . PHE A 1 114 ? 1.692 18.813 -26.471 1.00 47.22 114 PHE A N 1
ATOM 847 C CA . PHE A 1 114 ? 0.437 18.149 -26.773 1.00 47.22 114 PHE A CA 1
ATOM 848 C C . PHE A 1 114 ? -0.679 18.915 -26.046 1.00 47.22 114 PHE A C 1
ATOM 850 O O . PHE A 1 114 ? -1.090 18.542 -24.951 1.00 47.22 114 PHE A O 1
ATOM 857 N N . SER A 1 115 ? -1.123 20.029 -26.629 1.00 44.31 115 SER A N 1
ATOM 858 C CA . SER A 1 115 ? -2.398 20.659 -26.274 1.00 44.31 115 SER A CA 1
ATOM 859 C C . SER A 1 115 ? -3.485 20.050 -27.164 1.00 44.31 115 SER A C 1
ATOM 861 O O . SER A 1 115 ? -3.464 20.281 -28.375 1.00 44.31 115 SER A O 1
ATOM 863 N N . PRO A 1 116 ? -4.439 19.269 -26.622 1.00 48.22 116 PRO A N 1
ATOM 864 C CA . PRO A 1 116 ? -5.558 18.751 -27.394 1.00 48.22 116 PRO A CA 1
ATOM 865 C C . PRO A 1 116 ? -6.585 19.873 -27.562 1.00 48.22 116 PRO A C 1
ATOM 867 O O . PRO A 1 116 ? -7.542 19.984 -26.802 1.00 48.22 116 PRO A O 1
ATOM 870 N N . GLY A 1 117 ? -6.356 20.752 -28.530 1.00 52.25 117 GLY A N 1
ATOM 871 C CA . GLY A 1 117 ? -7.303 21.817 -28.835 1.00 52.25 117 GLY A CA 1
ATOM 872 C C . GLY A 1 117 ? -6.641 23.016 -29.479 1.00 52.25 117 GLY A C 1
ATOM 873 O O . GLY A 1 117 ? -6.359 23.984 -28.791 1.00 52.25 117 GLY A O 1
ATOM 874 N N . VAL A 1 118 ? -6.389 22.931 -30.786 1.00 51.22 118 VAL A N 1
ATOM 875 C CA . VAL A 1 118 ? -6.534 24.012 -31.779 1.00 51.22 118 VAL A CA 1
ATOM 876 C C . VAL A 1 118 ? -6.043 23.472 -33.127 1.00 51.22 118 VAL A C 1
ATOM 878 O O . VAL A 1 118 ? -4.926 22.981 -33.232 1.00 51.22 118 VAL A O 1
ATOM 881 N N . GLY A 1 119 ? -6.880 23.604 -34.158 1.00 42.44 119 GLY A N 1
ATOM 882 C CA . GLY A 1 119 ? -6.474 23.511 -35.564 1.00 42.44 119 GLY A CA 1
ATOM 883 C C . GLY A 1 119 ? -6.680 22.141 -36.209 1.00 42.44 119 GLY A C 1
ATOM 884 O O . GLY A 1 119 ? -5.887 21.226 -36.029 1.00 42.44 119 GLY A O 1
ATOM 885 N N . GLY A 1 120 ? -7.758 22.015 -36.985 1.00 55.69 120 GLY A N 1
ATOM 886 C CA . GLY A 1 120 ? -8.087 20.820 -37.754 1.00 55.69 120 GLY A CA 1
ATOM 887 C C . GLY A 1 120 ? -7.066 20.485 -38.847 1.00 55.69 120 GLY A C 1
ATOM 888 O O . GLY A 1 120 ? -6.550 21.364 -39.530 1.00 55.69 120 GLY A O 1
ATOM 889 N N . GLY A 1 121 ? -6.840 19.185 -39.031 1.00 45.47 121 GLY A N 1
ATOM 890 C CA . GLY A 1 121 ? -6.049 18.612 -40.115 1.00 45.47 121 GLY A CA 1
ATOM 891 C C . GLY A 1 121 ? -5.760 17.135 -39.846 1.00 45.47 121 GLY A C 1
ATOM 892 O O . GLY A 1 121 ? -5.017 16.811 -38.933 1.00 45.47 121 GLY A O 1
ATOM 893 N N . THR A 1 122 ? -6.419 16.255 -40.608 1.00 49.19 122 THR A N 1
ATOM 894 C CA . THR A 1 122 ? -6.029 14.857 -40.886 1.00 49.19 122 THR A CA 1
ATOM 895 C C . THR A 1 122 ? -5.641 13.954 -39.698 1.00 49.19 122 THR A C 1
ATOM 897 O O . THR A 1 122 ? -4.478 13.708 -39.388 1.00 49.19 122 THR A O 1
ATOM 900 N N . GLY A 1 123 ? -6.631 13.235 -39.154 1.00 54.12 123 GLY A N 1
ATOM 901 C CA . GLY A 1 123 ? -6.414 12.099 -38.238 1.00 54.12 123 GLY A CA 1
ATOM 902 C C . GLY A 1 123 ? -5.582 10.924 -38.801 1.00 54.12 123 GLY A C 1
ATOM 903 O O . GLY A 1 123 ? -5.351 9.956 -38.085 1.00 54.12 123 GLY A O 1
ATOM 904 N N . LYS A 1 124 ? -5.114 10.991 -40.058 1.00 54.97 124 LYS A N 1
ATOM 905 C CA . LYS A 1 124 ? -4.162 10.040 -40.662 1.00 54.97 124 LYS A CA 1
ATOM 906 C C . LYS A 1 124 ? -2.693 10.445 -40.470 1.00 54.97 124 LYS A C 1
ATOM 908 O O . LYS A 1 124 ? -1.857 9.562 -40.299 1.00 54.97 124 LYS A O 1
ATOM 913 N N . ASP A 1 125 ? -2.384 11.740 -40.404 1.00 56.25 125 ASP A N 1
ATOM 914 C CA . ASP A 1 125 ? -0.997 12.231 -40.349 1.00 56.25 125 ASP A CA 1
ATOM 915 C C . ASP A 1 125 ? -0.461 12.284 -38.909 1.00 56.25 125 ASP A C 1
ATOM 917 O O . ASP A 1 125 ? 0.724 12.058 -38.663 1.00 56.25 125 ASP A O 1
ATOM 921 N N . ALA A 1 126 ? -1.344 12.463 -37.919 1.00 61.56 126 ALA A N 1
ATOM 922 C CA . ALA A 1 126 ? -1.008 12.288 -36.501 1.00 61.56 126 ALA A CA 1
ATOM 923 C C . ALA A 1 126 ? -0.662 10.822 -36.159 1.00 61.56 126 ALA A C 1
ATOM 925 O O . ALA A 1 126 ? 0.243 10.554 -35.373 1.00 61.56 126 ALA A O 1
ATOM 926 N N . ALA A 1 127 ? -1.349 9.858 -36.782 1.00 61.62 127 ALA A N 1
ATOM 927 C CA . ALA A 1 127 ? -1.051 8.435 -36.618 1.00 61.62 127 ALA A CA 1
ATOM 928 C C . ALA A 1 127 ? 0.245 8.027 -37.346 1.00 61.62 127 ALA A C 1
ATOM 930 O O . ALA A 1 127 ? 1.032 7.252 -36.802 1.00 61.62 127 ALA A O 1
ATOM 931 N N . ALA A 1 128 ? 0.497 8.577 -38.541 1.00 65.12 128 ALA A N 1
ATOM 932 C CA . ALA A 1 128 ? 1.732 8.351 -39.295 1.00 65.12 128 ALA A CA 1
ATOM 933 C C . ALA A 1 128 ? 2.963 8.959 -38.596 1.00 65.12 128 ALA A C 1
ATOM 935 O O . ALA A 1 128 ? 3.978 8.284 -38.455 1.00 65.12 128 ALA A O 1
ATOM 936 N N . SER A 1 129 ? 2.852 10.182 -38.070 1.00 66.50 129 SER A N 1
ATOM 937 C CA . SER A 1 129 ? 3.925 10.822 -37.292 1.00 66.50 129 SER A CA 1
ATOM 938 C C . SER A 1 129 ? 4.184 10.121 -35.955 1.00 66.50 129 SER A C 1
ATOM 940 O O . SER A 1 129 ? 5.336 9.979 -35.551 1.00 66.50 129 SER A O 1
ATOM 942 N N . LEU A 1 130 ? 3.152 9.592 -35.285 1.00 63.53 130 LEU A N 1
ATOM 943 C CA . LEU A 1 130 ? 3.334 8.734 -34.110 1.00 63.53 130 LEU A CA 1
ATOM 944 C C . LEU A 1 130 ? 4.084 7.440 -34.472 1.00 63.53 130 LEU A C 1
ATOM 946 O O . LEU A 1 130 ? 4.999 7.043 -33.749 1.00 63.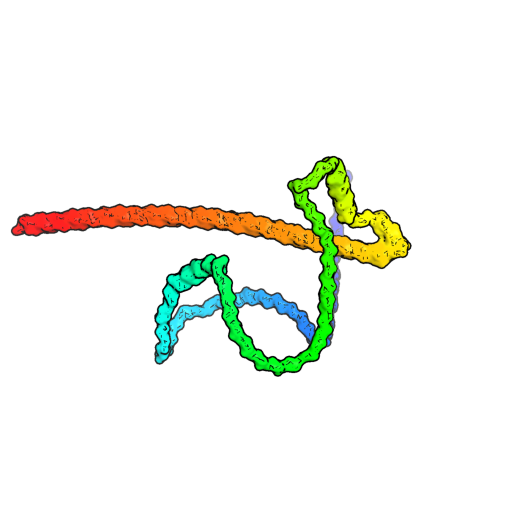53 130 LEU A O 1
ATOM 950 N N . ALA A 1 131 ? 3.729 6.803 -35.592 1.00 67.69 131 ALA A N 1
ATOM 951 C CA . ALA A 1 131 ? 4.398 5.600 -36.083 1.00 67.69 131 ALA A CA 1
ATOM 952 C C . ALA A 1 131 ? 5.867 5.869 -36.458 1.00 67.69 131 ALA A C 1
ATOM 954 O O . ALA A 1 131 ? 6.743 5.078 -36.108 1.00 67.69 131 ALA A O 1
ATOM 955 N N . GLU A 1 132 ? 6.158 7.013 -37.075 1.00 61.31 132 GLU A N 1
ATOM 956 C CA . GLU A 1 132 ? 7.518 7.449 -37.403 1.00 61.31 132 GLU A CA 1
ATOM 957 C C . GLU A 1 132 ? 8.341 7.762 -36.144 1.00 61.31 132 GLU A C 1
ATOM 959 O O . GLU A 1 132 ? 9.489 7.341 -36.033 1.00 61.31 132 GLU A O 1
ATOM 964 N N . VAL A 1 133 ? 7.745 8.393 -35.127 1.00 63.66 133 VAL A N 1
ATOM 965 C CA . VAL A 1 133 ? 8.386 8.607 -33.816 1.00 63.66 133 VAL A CA 1
ATOM 966 C C . VAL A 1 133 ? 8.627 7.281 -33.080 1.00 63.66 133 VAL A C 1
ATOM 968 O O . VAL A 1 133 ? 9.611 7.146 -32.346 1.00 63.66 133 VAL A O 1
ATOM 971 N N . MET A 1 134 ? 7.758 6.284 -33.251 1.00 62.34 134 MET A N 1
ATOM 972 C CA . MET A 1 134 ? 7.944 4.942 -32.688 1.00 62.34 134 MET A CA 1
ATOM 973 C C . MET A 1 134 ? 9.046 4.154 -33.410 1.00 62.34 134 MET A C 1
ATOM 975 O O . MET A 1 134 ? 9.841 3.491 -32.740 1.00 62.34 134 MET A O 1
ATOM 979 N N . GLU A 1 135 ? 9.148 4.268 -34.735 1.00 56.59 135 GLU A N 1
ATOM 980 C CA . GLU A 1 135 ? 10.254 3.706 -35.524 1.00 56.59 135 GLU A CA 1
ATOM 981 C C . GLU A 1 135 ? 11.577 4.449 -35.266 1.00 56.59 135 GLU A C 1
ATOM 983 O O . GLU A 1 135 ? 12.613 3.810 -35.109 1.00 56.59 135 GLU A O 1
ATOM 988 N N . ALA A 1 136 ? 11.562 5.766 -35.046 1.00 55.03 136 ALA A N 1
ATOM 989 C CA . ALA A 1 136 ? 12.742 6.531 -34.626 1.00 55.03 136 ALA A CA 1
ATOM 990 C C . ALA A 1 136 ? 13.239 6.146 -33.216 1.00 55.03 136 ALA A C 1
ATOM 992 O O . ALA A 1 136 ? 14.413 6.326 -32.883 1.00 55.03 136 ALA A O 1
ATOM 993 N N . LYS A 1 137 ? 12.360 5.583 -32.376 1.00 58.81 137 LYS A N 1
ATOM 994 C CA . LYS A 1 137 ? 12.713 4.982 -31.076 1.00 58.81 137 LYS A CA 1
ATOM 995 C C . LYS A 1 137 ? 13.166 3.526 -31.196 1.00 58.81 137 LYS A C 1
ATOM 997 O O . LYS A 1 137 ? 13.609 2.942 -30.199 1.00 58.81 137 LYS A O 1
ATOM 1002 N N . LYS A 1 138 ? 13.065 2.924 -32.380 1.00 69.06 138 LYS A N 1
ATOM 1003 C CA . LYS A 1 138 ? 13.501 1.556 -32.633 1.00 69.06 138 LYS A CA 1
ATOM 1004 C C . LYS A 1 138 ? 14.999 1.566 -32.892 1.00 69.06 138 LYS A C 1
ATOM 1006 O O . LYS A 1 138 ? 15.512 2.241 -33.776 1.00 69.06 138 LYS A O 1
ATOM 1011 N N . ALA A 1 139 ? 15.727 0.834 -32.055 1.00 74.06 139 ALA A N 1
ATOM 1012 C CA . ALA A 1 139 ? 17.157 0.656 -32.252 1.00 74.06 139 ALA A CA 1
ATOM 1013 C C . ALA A 1 139 ? 17.414 0.041 -33.639 1.00 74.06 139 ALA A C 1
ATOM 1015 O O . ALA A 1 139 ? 16.652 -0.832 -34.056 1.00 74.06 139 ALA A O 1
ATOM 1016 N N . MET A 1 140 ? 18.500 0.468 -34.298 1.00 81.75 140 MET A N 1
ATOM 1017 C CA . MET A 1 140 ? 18.962 -0.078 -35.582 1.00 81.75 140 MET A CA 1
ATOM 1018 C C . MET A 1 140 ? 18.833 -1.607 -35.618 1.00 81.75 140 MET A C 1
ATOM 1020 O O . MET A 1 140 ? 19.153 -2.297 -34.636 1.00 81.75 140 MET A O 1
ATOM 1024 N N . SER A 1 141 ? 18.362 -2.125 -36.752 1.00 89.31 141 SER A N 1
ATOM 1025 C CA . SER A 1 141 ? 18.222 -3.566 -36.965 1.00 89.31 141 SER A CA 1
ATOM 1026 C C . SER A 1 141 ? 19.590 -4.269 -36.876 1.00 89.31 141 SER A C 1
ATOM 1028 O O . SER A 1 141 ? 20.633 -3.632 -37.064 1.00 89.31 141 SER A O 1
ATOM 1030 N N . PRO A 1 142 ? 19.630 -5.574 -36.548 1.00 88.25 142 PRO A N 1
ATOM 1031 C CA . PRO A 1 142 ? 20.889 -6.317 -36.491 1.00 88.25 142 PRO A CA 1
ATOM 1032 C C . PRO A 1 142 ? 21.650 -6.302 -37.828 1.00 88.25 142 PRO A C 1
ATOM 1034 O O . PRO A 1 142 ? 22.875 -6.250 -37.806 1.00 88.25 142 PRO A O 1
ATOM 1037 N N . GLU A 1 143 ? 20.944 -6.272 -38.962 1.00 90.94 143 GLU A N 1
ATOM 1038 C CA . GLU A 1 143 ? 21.529 -6.188 -40.309 1.00 90.94 143 GLU A CA 1
ATOM 1039 C C . GLU A 1 143 ? 22.210 -4.833 -40.543 1.00 90.94 143 GLU A C 1
ATOM 1041 O O . GLU A 1 143 ? 23.396 -4.785 -40.865 1.00 90.94 143 GLU A O 1
ATOM 1046 N N . GLN A 1 144 ? 21.527 -3.726 -40.231 1.00 90.94 144 GLN A N 1
ATOM 1047 C CA . GLN A 1 144 ? 22.111 -2.378 -40.304 1.00 90.94 144 GLN A CA 1
ATOM 1048 C C . GLN A 1 144 ? 23.309 -2.207 -39.358 1.00 90.94 144 GLN A C 1
ATOM 1050 O O . GLN A 1 144 ? 24.258 -1.482 -39.656 1.00 90.94 144 GLN A O 1
ATOM 1055 N N . LEU A 1 145 ? 23.288 -2.871 -38.197 1.00 91.44 145 LEU A N 1
ATOM 1056 C CA . LEU A 1 145 ? 24.428 -2.882 -37.282 1.00 91.44 145 LEU A CA 1
ATOM 1057 C C . LEU A 1 145 ? 25.601 -3.713 -37.807 1.00 91.44 145 LEU A C 1
ATOM 1059 O O . LEU A 1 145 ? 26.743 -3.358 -37.515 1.00 91.44 145 LEU A O 1
ATOM 1063 N N . ALA A 1 146 ? 25.344 -4.785 -38.558 1.00 91.38 146 ALA A N 1
ATOM 1064 C CA . ALA A 1 146 ? 26.380 -5.599 -39.187 1.00 91.38 146 ALA A CA 1
ATOM 1065 C C . ALA A 1 146 ? 27.065 -4.840 -40.333 1.00 91.38 146 ALA A C 1
ATOM 1067 O O . ALA A 1 146 ? 28.294 -4.793 -40.381 1.00 91.38 146 ALA A O 1
ATOM 1068 N N . GLU A 1 147 ? 26.291 -4.156 -41.179 1.00 93.69 147 GLU A N 1
ATOM 1069 C CA . GLU A 1 147 ? 26.824 -3.254 -42.209 1.00 93.69 147 GLU A CA 1
ATOM 1070 C C . GLU A 1 147 ? 27.643 -2.117 -41.585 1.00 93.69 147 GLU A C 1
ATOM 1072 O O . GLU A 1 147 ? 28.766 -1.833 -42.006 1.00 93.69 147 GLU A O 1
ATOM 1077 N N . LEU A 1 148 ? 27.137 -1.511 -40.504 1.00 92.44 148 LEU A N 1
ATOM 1078 C CA . LEU A 1 148 ? 27.875 -0.481 -39.780 1.00 92.44 148 LEU A CA 1
ATOM 1079 C C . LEU A 1 148 ? 29.142 -1.030 -39.119 1.00 92.44 148 LEU A C 1
ATOM 1081 O O . LEU A 1 148 ? 30.119 -0.300 -39.019 1.00 92.44 148 LEU A O 1
ATOM 1085 N N . ALA A 1 149 ? 29.157 -2.284 -38.669 1.00 93.62 149 ALA A N 1
ATOM 1086 C CA . ALA A 1 149 ? 30.352 -2.900 -38.102 1.00 93.62 149 ALA A CA 1
ATOM 1087 C C . ALA A 1 149 ? 31.445 -3.134 -39.155 1.00 93.62 149 ALA A C 1
ATOM 1089 O O . ALA A 1 149 ? 32.624 -3.074 -38.804 1.00 93.62 149 ALA A O 1
ATOM 1090 N N . ALA A 1 150 ? 31.062 -3.360 -40.419 1.00 95.62 150 ALA A N 1
ATOM 1091 C CA . ALA A 1 150 ? 32.000 -3.457 -41.535 1.00 95.62 150 ALA A CA 1
ATOM 1092 C C . ALA A 1 150 ? 32.669 -2.104 -41.852 1.00 95.62 150 ALA A C 1
ATOM 1094 O O . ALA A 1 150 ? 33.833 -2.085 -42.243 1.00 95.62 150 ALA A O 1
ATOM 1095 N N . ILE A 1 151 ? 31.966 -0.982 -41.637 1.00 96.56 151 ILE A N 1
ATOM 1096 C CA . ILE A 1 151 ? 32.484 0.383 -41.860 1.00 96.56 151 ILE A CA 1
ATOM 1097 C C . ILE A 1 151 ? 33.205 0.931 -40.611 1.00 96.56 151 ILE A C 1
ATOM 1099 O O . ILE A 1 151 ? 34.322 1.434 -40.701 1.00 96.56 151 ILE A O 1
ATOM 1103 N N . ASP A 1 152 ? 32.572 0.846 -39.437 1.00 96.88 152 ASP A N 1
ATOM 1104 C CA . ASP A 1 152 ? 33.070 1.327 -38.142 1.00 96.88 152 ASP A CA 1
ATOM 1105 C C . ASP A 1 152 ? 32.722 0.343 -36.996 1.00 96.88 152 ASP A C 1
ATOM 1107 O O . ASP A 1 152 ? 31.676 0.451 -36.329 1.00 96.88 152 ASP A O 1
ATOM 1111 N N . PRO A 1 153 ? 33.635 -0.592 -36.671 1.00 95.62 153 PRO A N 1
ATOM 1112 C CA . PRO A 1 153 ? 33.404 -1.591 -35.630 1.00 95.62 153 PRO A CA 1
ATOM 1113 C C . PRO A 1 153 ? 33.326 -0.989 -34.218 1.00 95.62 153 PRO A C 1
ATOM 1115 O O . PRO A 1 153 ? 32.723 -1.585 -33.318 1.00 95.62 153 PRO A O 1
ATOM 1118 N N . LYS A 1 154 ? 33.916 0.191 -33.977 1.00 97.00 154 LYS A N 1
ATOM 1119 C CA . LYS A 1 154 ? 33.891 0.846 -32.659 1.00 97.00 154 LYS A CA 1
ATOM 1120 C C . LYS A 1 154 ? 32.515 1.442 -32.391 1.00 97.00 154 LYS A C 1
ATOM 1122 O O . LYS A 1 154 ? 31.972 1.278 -31.291 1.00 97.00 154 LYS A O 1
ATOM 1127 N N . ARG A 1 155 ? 31.931 2.103 -33.391 1.00 95.75 155 ARG A N 1
ATOM 1128 C CA . ARG A 1 155 ? 30.574 2.650 -33.297 1.00 95.75 155 ARG A CA 1
ATOM 1129 C C . ARG A 1 155 ? 29.538 1.544 -33.122 1.00 95.75 155 ARG A C 1
ATOM 1131 O O . ARG A 1 155 ? 28.692 1.678 -32.235 1.00 95.75 155 ARG A O 1
ATOM 1138 N N . ALA A 1 156 ? 29.641 0.448 -33.875 1.00 96.38 156 ALA A N 1
ATOM 1139 C CA . ALA A 1 156 ? 28.739 -0.697 -33.732 1.00 96.38 156 ALA A CA 1
ATOM 1140 C C . ALA A 1 156 ? 28.766 -1.283 -32.304 1.00 96.38 156 ALA A C 1
ATOM 1142 O O . ALA A 1 156 ? 27.718 -1.428 -31.667 1.00 96.38 156 ALA A O 1
ATOM 1143 N N . LYS A 1 157 ? 29.961 -1.508 -31.733 1.00 96.56 157 LYS A N 1
ATOM 1144 C CA . LYS A 1 157 ? 30.114 -1.970 -30.337 1.00 96.56 157 LYS A CA 1
ATOM 1145 C C . LYS A 1 157 ? 29.480 -1.014 -29.323 1.00 96.56 157 LYS A C 1
ATOM 1147 O O . LYS A 1 157 ? 28.815 -1.465 -28.391 1.00 96.56 157 LYS A O 1
ATOM 1152 N N . ARG A 1 158 ? 29.644 0.303 -29.501 1.00 97.19 158 ARG A N 1
ATOM 1153 C CA . ARG A 1 158 ? 29.031 1.314 -28.621 1.00 97.19 158 ARG A CA 1
ATOM 1154 C C . ARG A 1 158 ? 27.505 1.242 -28.652 1.00 97.19 158 ARG A C 1
ATOM 1156 O O . ARG A 1 158 ? 26.882 1.352 -27.598 1.00 97.19 158 ARG A O 1
ATOM 1163 N N . ILE A 1 159 ? 26.912 1.045 -29.832 1.00 95.69 159 ILE A N 1
ATOM 1164 C CA . ILE A 1 159 ? 25.455 0.922 -29.974 1.00 95.69 159 ILE A CA 1
ATOM 1165 C C . ILE A 1 159 ? 24.955 -0.339 -29.264 1.00 95.69 159 ILE A C 1
ATOM 1167 O O . ILE A 1 159 ? 23.996 -0.254 -28.501 1.00 95.69 159 ILE A O 1
ATOM 1171 N N . LEU A 1 160 ? 25.630 -1.483 -29.426 1.00 95.06 160 LEU A N 1
ATOM 1172 C CA . LEU A 1 160 ? 25.263 -2.720 -28.722 1.00 95.06 160 LEU A CA 1
ATOM 1173 C C . LEU A 1 160 ? 25.362 -2.574 -27.198 1.00 95.06 160 LEU A C 1
ATOM 1175 O O . LEU A 1 160 ? 24.438 -2.956 -26.479 1.00 95.06 160 LEU A O 1
ATOM 1179 N N . ALA A 1 161 ? 26.442 -1.966 -26.702 1.00 97.00 161 ALA A N 1
ATOM 1180 C CA . ALA A 1 161 ? 26.618 -1.716 -25.274 1.00 97.00 161 ALA A CA 1
ATOM 1181 C C . ALA A 1 161 ? 25.540 -0.769 -24.716 1.00 97.00 161 ALA A C 1
ATOM 1183 O O . ALA A 1 161 ? 24.963 -1.041 -23.662 1.00 97.00 161 ALA A O 1
ATOM 1184 N N . ASN A 1 162 ? 25.227 0.318 -25.432 1.00 96.31 162 ASN A N 1
ATOM 1185 C CA . ASN A 1 162 ? 24.161 1.242 -25.045 1.00 96.31 162 ASN A CA 1
ATOM 1186 C C . ASN A 1 162 ? 22.778 0.575 -25.098 1.00 96.31 162 ASN A C 1
ATOM 1188 O O . ASN A 1 162 ? 21.979 0.762 -24.187 1.00 96.31 162 ASN A O 1
ATOM 1192 N N . ARG A 1 163 ? 22.518 -0.274 -26.097 1.00 95.56 163 ARG A N 1
ATOM 1193 C CA . ARG A 1 163 ? 21.285 -1.066 -26.180 1.00 95.56 163 ARG A CA 1
ATOM 1194 C C . ARG A 1 163 ? 21.140 -1.984 -24.969 1.00 95.56 163 ARG A C 1
ATOM 1196 O O . ARG A 1 163 ? 20.072 -2.032 -24.363 1.00 95.56 163 ARG A O 1
ATOM 1203 N N . GLN A 1 164 ? 22.212 -2.677 -24.587 1.00 96.50 164 GLN A N 1
ATOM 1204 C CA . GLN A 1 164 ? 22.211 -3.558 -23.421 1.00 96.50 164 GLN A CA 1
ATOM 1205 C C . GLN A 1 164 ? 21.991 -2.780 -22.114 1.00 96.50 164 GLN A C 1
ATOM 1207 O O . GLN A 1 164 ? 21.200 -3.204 -21.268 1.00 96.50 164 GLN A O 1
ATOM 1212 N N . SER A 1 165 ? 22.659 -1.637 -21.933 1.00 97.25 165 SER A N 1
ATOM 1213 C CA . SER A 1 165 ? 22.501 -0.826 -20.721 1.00 97.25 165 SER A CA 1
ATOM 1214 C C . SER A 1 165 ? 21.127 -0.154 -20.646 1.00 97.25 165 SER A C 1
ATOM 1216 O O . SER A 1 165 ? 20.521 -0.137 -19.572 1.00 97.25 165 SER A O 1
ATOM 1218 N N . ALA A 1 166 ? 20.591 0.317 -21.774 1.00 96.25 166 ALA A N 1
ATOM 1219 C CA . ALA A 1 166 ? 19.237 0.848 -21.879 1.00 96.25 166 ALA A CA 1
ATOM 1220 C C . ALA A 1 166 ? 18.188 -0.227 -21.560 1.00 96.25 166 ALA A C 1
ATOM 1222 O O . ALA A 1 166 ? 17.281 0.039 -20.771 1.00 96.25 166 ALA A O 1
ATOM 1223 N N . ALA A 1 167 ? 18.347 -1.452 -22.079 1.00 95.69 167 ALA A N 1
ATOM 1224 C CA . ALA A 1 167 ? 17.468 -2.581 -21.766 1.00 95.69 167 ALA A CA 1
ATOM 1225 C C . ALA A 1 167 ? 17.447 -2.884 -20.258 1.00 95.69 167 ALA A C 1
ATOM 1227 O O . ALA A 1 167 ? 16.374 -2.904 -19.660 1.00 95.69 167 ALA A O 1
ATOM 1228 N N . ARG A 1 168 ? 18.620 -2.996 -19.616 1.00 97.62 168 ARG A N 1
ATOM 1229 C CA . ARG A 1 168 ? 18.727 -3.192 -18.154 1.00 97.62 168 ARG A CA 1
ATOM 1230 C C . ARG A 1 168 ? 18.172 -2.016 -17.349 1.00 97.62 168 ARG A C 1
ATOM 1232 O O . ARG A 1 168 ? 17.671 -2.192 -16.243 1.00 97.62 168 ARG A O 1
ATOM 1239 N N . SER A 1 169 ? 18.307 -0.787 -17.846 1.00 98.12 169 SER A N 1
ATOM 1240 C CA . SER A 1 169 ? 17.746 0.398 -17.185 1.00 98.12 169 SER A CA 1
ATOM 1241 C C . SER A 1 169 ? 16.219 0.390 -17.248 1.00 98.12 169 SER A C 1
ATOM 1243 O O . SER A 1 169 ? 15.559 0.593 -16.230 1.00 98.12 169 SER A O 1
ATOM 1245 N N . LYS A 1 170 ? 15.655 0.075 -18.421 1.00 98.00 170 LYS A N 1
ATOM 1246 C CA . LYS A 1 170 ? 14.210 -0.072 -18.612 1.00 98.00 170 LYS A CA 1
ATOM 1247 C C . LYS A 1 170 ? 13.650 -1.214 -17.767 1.00 98.00 170 LYS A C 1
ATOM 1249 O O . LYS A 1 170 ? 12.634 -1.021 -17.119 1.00 98.00 170 LYS A O 1
ATOM 1254 N N . GLU A 1 171 ? 14.339 -2.351 -17.713 1.00 98.00 171 GLU A N 1
ATOM 1255 C CA . GLU A 1 171 ? 13.985 -3.491 -16.860 1.00 98.00 171 GLU A CA 1
ATOM 1256 C C . GLU A 1 171 ? 13.945 -3.103 -15.378 1.00 98.00 171 GLU A C 1
ATOM 1258 O O . GLU A 1 171 ? 12.952 -3.358 -14.704 1.00 98.00 171 GLU A O 1
ATOM 1263 N N . ARG A 1 172 ? 14.989 -2.433 -14.873 1.00 98.75 172 ARG A N 1
ATOM 1264 C CA . ARG A 1 172 ? 15.021 -1.959 -13.481 1.00 98.75 172 ARG A CA 1
ATOM 1265 C C . ARG A 1 172 ? 13.867 -1.008 -13.173 1.00 98.75 172 ARG A C 1
ATOM 1267 O O . ARG A 1 172 ? 13.209 -1.175 -12.153 1.00 98.75 172 ARG A O 1
ATOM 1274 N N . LYS A 1 173 ? 13.598 -0.046 -14.061 1.00 98.62 173 LYS A N 1
ATOM 1275 C CA . LYS A 1 173 ? 12.470 0.882 -13.898 1.00 98.62 173 LYS A CA 1
ATOM 1276 C C . LYS A 1 173 ? 11.124 0.161 -13.952 1.00 98.62 173 LYS A C 1
ATOM 1278 O O . LYS A 1 173 ? 10.276 0.446 -13.122 1.00 98.62 173 LYS A O 1
ATOM 1283 N N . ALA A 1 174 ? 10.943 -0.785 -14.873 1.00 98.44 174 ALA A N 1
ATOM 1284 C CA . ALA A 1 174 ? 9.720 -1.579 -14.966 1.00 98.44 174 ALA A CA 1
ATOM 1285 C C . ALA A 1 174 ? 9.478 -2.390 -13.684 1.00 98.44 174 ALA A C 1
ATOM 1287 O O . ALA A 1 174 ? 8.375 -2.360 -13.154 1.00 98.44 174 ALA A O 1
ATOM 1288 N N . ARG A 1 175 ? 10.519 -3.029 -13.133 1.00 98.50 175 ARG A N 1
ATOM 1289 C CA . ARG A 1 175 ? 10.432 -3.734 -11.843 1.00 98.50 175 ARG A CA 1
ATOM 1290 C C . ARG A 1 175 ? 10.054 -2.799 -10.696 1.00 98.50 175 ARG A C 1
ATOM 1292 O O . ARG A 1 175 ? 9.151 -3.124 -9.937 1.00 98.50 175 ARG A O 1
ATOM 1299 N N . TYR A 1 176 ? 10.701 -1.637 -10.603 1.00 98.81 176 TYR A N 1
ATOM 1300 C CA . TYR A 1 176 ? 10.388 -0.647 -9.570 1.00 98.81 176 TYR A CA 1
ATOM 1301 C C . TYR A 1 176 ? 8.938 -0.155 -9.663 1.00 98.81 176 TYR A C 1
ATOM 1303 O O . TYR A 1 176 ? 8.264 -0.049 -8.646 1.00 98.81 176 TYR A O 1
ATOM 1311 N N . ILE A 1 177 ? 8.432 0.077 -10.879 1.00 98.75 177 ILE A N 1
ATOM 1312 C CA . ILE A 1 177 ? 7.024 0.439 -11.097 1.00 98.75 177 ILE A CA 1
ATOM 1313 C C . ILE A 1 177 ? 6.104 -0.668 -10.566 1.00 98.75 177 ILE A C 1
ATOM 1315 O O . ILE A 1 177 ? 5.254 -0.386 -9.730 1.00 98.75 177 ILE A O 1
ATOM 1319 N N . THR A 1 178 ? 6.326 -1.929 -10.955 1.00 98.69 178 THR A N 1
ATOM 1320 C CA . THR A 1 178 ? 5.489 -3.048 -10.480 1.00 98.69 178 THR A CA 1
ATOM 1321 C C . THR A 1 178 ? 5.573 -3.264 -8.967 1.00 98.69 178 THR A C 1
ATOM 1323 O O . THR A 1 178 ? 4.595 -3.647 -8.329 1.00 98.69 178 THR A O 1
ATOM 1326 N N . GLU A 1 179 ? 6.738 -3.013 -8.367 1.00 98.75 179 GLU A N 1
ATOM 1327 C CA . GLU A 1 179 ? 6.933 -3.102 -6.921 1.00 98.75 179 GLU A CA 1
ATOM 1328 C C . GLU A 1 179 ? 6.141 -2.015 -6.189 1.00 98.75 179 GLU A C 1
ATOM 1330 O O . GLU A 1 179 ? 5.464 -2.308 -5.202 1.00 98.75 179 GLU A O 1
ATOM 1335 N N . LEU A 1 180 ? 6.174 -0.778 -6.695 1.00 98.88 180 LEU A N 1
ATOM 1336 C CA . LEU A 1 180 ? 5.370 0.318 -6.159 1.00 98.88 180 LEU A CA 1
ATOM 1337 C C . LEU A 1 180 ? 3.872 0.043 -6.299 1.00 98.88 180 LEU A C 1
ATOM 1339 O O . LEU A 1 180 ? 3.136 0.239 -5.336 1.00 98.88 180 LEU A O 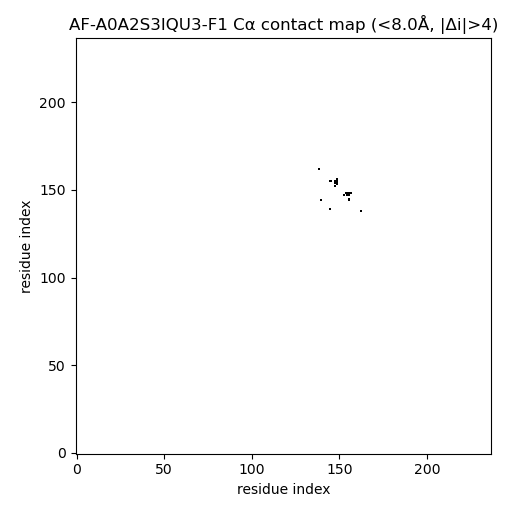1
ATOM 1343 N N . GLU A 1 181 ? 3.421 -0.449 -7.452 1.00 98.69 181 GLU A N 1
ATOM 1344 C CA . GLU A 1 181 ? 2.017 -0.820 -7.677 1.00 98.69 181 GLU A CA 1
ATOM 1345 C C . GLU A 1 181 ? 1.556 -1.889 -6.681 1.00 98.69 181 GLU A C 1
ATOM 1347 O O . GLU A 1 181 ? 0.515 -1.735 -6.038 1.00 98.69 181 GLU A O 1
ATOM 1352 N N . ARG A 1 182 ? 2.367 -2.935 -6.473 1.00 98.81 182 ARG A N 1
ATOM 1353 C CA . ARG A 1 182 ? 2.098 -3.954 -5.452 1.00 98.81 182 ARG A CA 1
ATOM 1354 C C . ARG A 1 182 ? 2.063 -3.342 -4.050 1.00 98.81 182 ARG A C 1
ATOM 1356 O O . ARG A 1 182 ? 1.176 -3.681 -3.275 1.00 98.81 182 ARG A O 1
ATOM 1363 N N . LYS A 1 183 ? 2.996 -2.445 -3.713 1.00 98.81 183 LYS A N 1
ATOM 1364 C CA . LYS A 1 183 ? 3.048 -1.806 -2.388 1.00 98.81 183 LYS A CA 1
ATOM 1365 C C . LYS A 1 183 ? 1.815 -0.944 -2.124 1.00 98.81 183 LYS A C 1
ATOM 1367 O O . LYS A 1 183 ? 1.281 -0.992 -1.021 1.00 98.81 183 LYS A O 1
ATOM 1372 N N . VAL A 1 184 ? 1.334 -0.215 -3.130 1.00 98.88 184 VAL A N 1
ATOM 1373 C CA . VAL A 1 184 ? 0.077 0.541 -3.042 1.00 98.88 184 VAL A CA 1
ATOM 1374 C C . VAL A 1 184 ? -1.095 -0.401 -2.766 1.00 98.88 184 VAL A C 1
ATOM 1376 O O . VAL A 1 184 ? -1.844 -0.163 -1.824 1.00 98.88 184 VAL A O 1
ATOM 1379 N N . GLN A 1 185 ? -1.218 -1.499 -3.515 1.00 98.81 185 GLN A N 1
ATOM 1380 C CA . GLN A 1 185 ? -2.289 -2.482 -3.304 1.00 98.81 185 GLN A CA 1
ATOM 1381 C C . GLN A 1 185 ? -2.227 -3.126 -1.909 1.00 98.81 185 GLN A C 1
ATOM 1383 O O . GLN A 1 185 ? -3.254 -3.276 -1.245 1.00 98.81 185 GLN A O 1
ATOM 1388 N N . THR A 1 186 ? -1.028 -3.483 -1.440 1.00 98.75 186 THR A N 1
ATOM 1389 C CA . THR A 1 186 ? -0.822 -4.034 -0.095 1.00 98.75 186 THR A CA 1
ATOM 1390 C C . THR A 1 186 ? -1.243 -3.036 0.981 1.00 98.75 186 THR A C 1
ATOM 1392 O O . THR A 1 186 ? -2.081 -3.381 1.808 1.00 98.75 186 THR A O 1
ATOM 1395 N N . LEU A 1 187 ? -0.761 -1.791 0.926 1.00 98.88 187 LEU A N 1
ATOM 1396 C CA . LEU A 1 187 ? -1.120 -0.759 1.907 1.00 98.88 187 LEU A CA 1
ATOM 1397 C C . LEU A 1 187 ? -2.622 -0.441 1.900 1.00 98.88 187 LEU A C 1
ATOM 1399 O O . LEU A 1 187 ? -3.216 -0.252 2.956 1.00 98.88 187 LEU A O 1
ATOM 1403 N N . GLN A 1 188 ? -3.265 -0.426 0.731 1.00 98.81 188 GLN A N 1
ATOM 1404 C CA . GLN A 1 188 ? -4.720 -0.256 0.627 1.00 98.81 188 GLN A CA 1
ATOM 1405 C C . GLN A 1 188 ? -5.488 -1.411 1.289 1.00 98.81 188 GLN A C 1
ATOM 1407 O O . GLN A 1 188 ? -6.488 -1.189 1.978 1.00 98.81 188 GLN A O 1
ATOM 1412 N N . THR A 1 189 ? -5.015 -2.646 1.108 1.00 98.75 189 THR A N 1
ATOM 1413 C CA . THR A 1 189 ? -5.622 -3.838 1.723 1.00 98.75 189 THR A CA 1
ATOM 1414 C C . THR A 1 189 ? -5.437 -3.831 3.240 1.00 98.75 189 THR A C 1
ATOM 1416 O O . THR A 1 189 ? -6.379 -4.122 3.979 1.00 98.75 189 THR A O 1
ATOM 1419 N N . GLU A 1 190 ? -4.248 -3.453 3.714 1.00 98.75 190 GLU A N 1
ATOM 1420 C CA . GLU A 1 190 ? -3.955 -3.279 5.140 1.00 98.75 190 GLU A CA 1
ATOM 1421 C C . GLU A 1 190 ? -4.848 -2.201 5.757 1.00 98.75 190 GLU A C 1
ATOM 1423 O O . GLU A 1 190 ? -5.501 -2.470 6.762 1.00 98.75 190 GLU A O 1
ATOM 1428 N N . ALA A 1 191 ? -4.968 -1.032 5.120 1.00 98.81 191 ALA A N 1
ATOM 1429 C CA . ALA A 1 191 ? -5.853 0.037 5.579 1.00 98.81 191 ALA A CA 1
ATOM 1430 C C . ALA A 1 191 ? -7.306 -0.445 5.696 1.00 98.81 191 ALA A C 1
ATOM 1432 O O . ALA A 1 191 ? -7.932 -0.261 6.734 1.00 98.81 191 ALA A O 1
ATOM 1433 N N . THR A 1 192 ? -7.812 -1.147 4.678 1.00 98.69 192 THR A N 1
ATOM 1434 C CA . THR A 1 192 ? -9.173 -1.714 4.695 1.00 98.69 192 THR A CA 1
ATOM 1435 C C . THR A 1 192 ? -9.354 -2.714 5.840 1.00 98.69 192 THR A C 1
ATOM 1437 O O . THR A 1 192 ? -10.367 -2.697 6.539 1.00 98.69 192 THR A O 1
ATOM 1440 N N . THR A 1 193 ? -8.355 -3.570 6.063 1.00 98.81 193 THR A N 1
ATOM 1441 C CA . THR A 1 193 ? -8.381 -4.587 7.122 1.00 98.81 193 THR A CA 1
ATOM 1442 C C . THR A 1 193 ? -8.357 -3.947 8.510 1.00 98.81 193 THR A C 1
ATOM 1444 O O . THR A 1 193 ? -9.134 -4.337 9.380 1.00 98.81 193 THR A O 1
ATOM 1447 N N . LEU A 1 194 ? -7.508 -2.939 8.717 1.00 98.88 194 LEU A N 1
ATOM 1448 C CA . LEU A 1 194 ? -7.434 -2.189 9.971 1.00 98.88 194 LEU A CA 1
ATOM 1449 C C . LEU A 1 194 ? -8.718 -1.394 10.230 1.00 98.88 194 LEU A C 1
ATOM 1451 O O . LEU A 1 194 ? -9.214 -1.399 11.355 1.00 98.88 194 LEU A O 1
ATOM 1455 N N . SER A 1 195 ? -9.311 -0.778 9.203 1.00 98.75 195 SER A N 1
ATOM 1456 C CA . SER A 1 195 ? -10.611 -0.110 9.329 1.00 98.75 195 SER A CA 1
ATOM 1457 C C . SER A 1 195 ? -11.713 -1.083 9.753 1.00 98.75 195 SER A C 1
ATOM 1459 O O . SER A 1 195 ? -12.485 -0.765 10.654 1.00 98.75 195 SER A O 1
ATOM 1461 N N . ALA A 1 196 ? -11.755 -2.288 9.175 1.00 98.75 196 ALA A N 1
ATOM 1462 C CA . ALA A 1 196 ? -12.719 -3.313 9.572 1.00 98.75 196 ALA A CA 1
ATOM 1463 C C . ALA A 1 196 ? -12.532 -3.756 11.036 1.00 98.75 196 ALA A C 1
ATOM 1465 O O . ALA A 1 196 ? -13.516 -3.894 11.765 1.00 98.75 196 ALA A O 1
ATOM 1466 N N . GLN A 1 197 ? -11.283 -3.934 11.486 1.00 98.81 197 GLN A N 1
ATOM 1467 C CA . GLN A 1 197 ? -10.979 -4.253 12.888 1.00 98.81 197 GLN A CA 1
ATOM 1468 C C . GLN A 1 197 ? -11.414 -3.132 13.836 1.00 98.81 197 GLN A C 1
ATOM 1470 O O . GLN A 1 197 ? -12.034 -3.398 14.863 1.00 98.81 197 GLN A O 1
ATOM 1475 N N . LEU A 1 198 ? -11.146 -1.875 13.477 1.00 98.81 198 LEU A N 1
ATOM 1476 C CA . LEU A 1 198 ? -11.550 -0.715 14.267 1.00 98.81 198 LEU A CA 1
ATOM 1477 C C . LEU A 1 198 ? -13.075 -0.636 14.410 1.00 98.81 198 LEU A C 1
ATOM 1479 O O . LEU A 1 198 ? -13.571 -0.435 15.516 1.00 98.81 198 LEU A O 1
ATOM 1483 N N . THR A 1 199 ? -13.827 -0.865 13.330 1.00 98.75 199 THR A N 1
ATOM 1484 C CA . THR A 1 199 ? -15.296 -0.924 13.392 1.00 98.75 199 THR A CA 1
ATOM 1485 C C . THR A 1 199 ? -15.791 -2.051 14.303 1.00 98.75 199 THR A C 1
ATOM 1487 O O . THR A 1 199 ? -16.736 -1.847 15.067 1.00 98.75 199 THR A O 1
ATOM 1490 N N . LEU A 1 200 ? -15.154 -3.227 14.264 1.00 98.69 200 LEU A N 1
ATOM 1491 C CA . LEU A 1 200 ? -15.496 -4.344 15.147 1.00 98.69 200 LEU A CA 1
ATOM 1492 C C . LEU A 1 200 ? -15.284 -3.967 16.618 1.00 98.69 200 LEU A C 1
ATOM 1494 O O . LEU A 1 200 ? -16.213 -4.091 17.414 1.00 98.69 200 LEU A O 1
ATOM 1498 N N . PHE A 1 201 ? -14.115 -3.427 16.973 1.00 98.81 201 PHE A N 1
ATOM 1499 C CA . PHE A 1 201 ? -13.831 -3.029 18.354 1.00 98.81 201 PHE A CA 1
ATOM 1500 C C . PHE A 1 201 ? -14.713 -1.880 18.842 1.00 98.81 201 PHE A C 1
ATOM 1502 O O . PHE A 1 201 ? -15.124 -1.879 20.002 1.00 98.81 201 PHE A O 1
ATOM 1509 N N . GLN A 1 202 ? -15.059 -0.925 17.976 1.00 98.75 202 GLN A N 1
ATOM 1510 C CA . GLN A 1 202 ? -16.022 0.127 18.313 1.00 98.75 202 GLN A CA 1
ATOM 1511 C C . GLN A 1 202 ? -17.403 -0.455 18.637 1.00 98.75 202 GLN A C 1
ATOM 1513 O O . GLN A 1 202 ? -18.036 -0.060 19.620 1.00 98.75 202 GLN A O 1
ATOM 1518 N N . ARG A 1 203 ? -17.869 -1.429 17.848 1.00 98.69 203 ARG A N 1
ATOM 1519 C CA . ARG A 1 203 ? -19.143 -2.109 18.101 1.00 98.69 203 ARG A CA 1
ATOM 1520 C C . ARG A 1 203 ? -19.109 -2.901 19.409 1.00 98.69 203 ARG A C 1
ATOM 1522 O O . ARG A 1 203 ? -20.039 -2.805 20.200 1.00 98.69 203 ARG A O 1
ATOM 1529 N N . ASP A 1 204 ? -18.042 -3.646 19.659 1.00 98.69 204 ASP A N 1
ATOM 1530 C CA . ASP A 1 204 ? -17.930 -4.456 20.873 1.00 98.69 204 ASP A CA 1
ATOM 1531 C C . ASP A 1 204 ? -17.805 -3.566 22.125 1.00 98.69 204 ASP A C 1
ATOM 1533 O O . ASP A 1 204 ? -18.452 -3.822 23.137 1.00 98.69 204 ASP A O 1
ATOM 1537 N N . THR A 1 205 ? -17.070 -2.452 22.036 1.00 98.75 205 THR A N 1
ATOM 1538 C CA . THR A 1 205 ? -16.969 -1.457 23.120 1.00 98.75 205 THR A CA 1
ATOM 1539 C C . THR A 1 205 ? -18.324 -0.834 23.447 1.00 98.75 205 THR A C 1
ATOM 1541 O O . THR A 1 205 ? -18.691 -0.721 24.617 1.00 98.75 205 THR A O 1
ATOM 1544 N N . THR A 1 206 ? -19.093 -0.442 22.427 1.00 98.62 206 THR A N 1
ATOM 1545 C CA . THR A 1 206 ? -20.437 0.121 22.636 1.00 98.62 206 THR A CA 1
ATOM 1546 C C . THR A 1 206 ? -21.408 -0.924 23.191 1.00 98.62 206 THR A C 1
ATOM 1548 O O . THR A 1 206 ? -22.177 -0.601 24.095 1.00 98.62 206 THR A O 1
ATOM 1551 N N . GLY A 1 207 ? -21.319 -2.178 22.735 1.00 98.69 207 GLY A N 1
ATOM 1552 C CA . GLY A 1 207 ? -22.076 -3.308 23.283 1.00 98.69 207 GLY A CA 1
ATOM 1553 C C . GLY A 1 207 ? -21.797 -3.540 24.769 1.00 98.69 207 GLY A C 1
ATOM 1554 O O . GLY A 1 207 ? -22.716 -3.487 25.584 1.00 98.69 207 GLY A O 1
ATOM 1555 N N . LEU A 1 208 ? -20.523 -3.687 25.146 1.00 98.69 208 LEU A N 1
ATOM 1556 C CA . LEU A 1 208 ? -20.119 -3.864 26.546 1.00 98.69 208 LEU A CA 1
ATOM 1557 C C . LEU A 1 208 ? -20.505 -2.664 27.420 1.00 98.69 208 LEU A C 1
ATOM 1559 O O . LEU A 1 208 ? -20.884 -2.839 28.575 1.00 98.69 208 LEU A O 1
ATOM 1563 N N . SER A 1 209 ? -20.430 -1.442 26.887 1.00 98.69 209 SER A N 1
ATOM 1564 C CA . SER A 1 209 ? -20.868 -0.237 27.599 1.00 98.69 209 SER A CA 1
ATOM 1565 C C . SER A 1 209 ? -22.372 -0.265 27.897 1.00 98.69 209 SER A C 1
ATOM 1567 O O . SER A 1 209 ? -22.776 0.044 29.022 1.00 98.69 209 SER A O 1
ATOM 1569 N N . ALA A 1 210 ? -23.191 -0.694 26.931 1.00 98.56 210 ALA A N 1
ATOM 1570 C CA . ALA A 1 210 ? -24.632 -0.844 27.108 1.00 98.56 210 ALA A CA 1
ATOM 1571 C C . ALA A 1 210 ? -24.974 -1.937 28.136 1.00 98.56 210 ALA A C 1
ATOM 1573 O O . ALA A 1 210 ? -25.759 -1.684 29.051 1.00 98.56 210 ALA A O 1
ATOM 1574 N N . GLU A 1 211 ? -24.331 -3.106 28.053 1.00 98.62 211 GLU A N 1
ATOM 1575 C CA . GLU A 1 211 ? -24.490 -4.186 29.040 1.00 98.62 211 GLU A CA 1
ATOM 1576 C C . GLU A 1 211 ? -24.072 -3.730 30.446 1.00 98.62 211 GLU A C 1
ATOM 1578 O O . GLU A 1 211 ? -24.761 -3.987 31.435 1.00 98.62 211 GLU A O 1
ATOM 1583 N N . ASN A 1 212 ? -22.967 -2.989 30.555 1.00 98.62 212 ASN A N 1
ATOM 1584 C CA . ASN A 1 212 ? -22.503 -2.445 31.829 1.00 98.62 212 ASN A CA 1
ATOM 1585 C C . ASN A 1 212 ? -23.514 -1.453 32.428 1.00 98.62 212 ASN A C 1
ATOM 1587 O O . ASN A 1 212 ? -23.747 -1.466 33.639 1.00 98.62 212 ASN A O 1
ATOM 1591 N N . ALA A 1 213 ? -24.134 -0.613 31.594 1.00 98.50 213 ALA A N 1
ATOM 1592 C CA . ALA A 1 213 ? -25.184 0.305 32.023 1.00 98.50 213 ALA A CA 1
ATOM 1593 C C . ALA A 1 213 ? -26.436 -0.446 32.509 1.00 98.50 213 ALA A C 1
ATOM 1595 O O . ALA A 1 213 ? -26.971 -0.107 33.566 1.00 98.50 213 ALA A O 1
ATOM 1596 N N . GLU A 1 214 ? -26.863 -1.497 31.803 1.00 98.62 214 GLU A N 1
ATOM 1597 C CA . GLU A 1 214 ? -27.988 -2.342 32.223 1.00 98.62 214 GLU A CA 1
ATOM 1598 C C . GLU A 1 214 ? -27.714 -3.016 33.574 1.00 98.62 214 GLU A C 1
ATOM 1600 O O . GLU A 1 214 ? -28.544 -2.957 34.487 1.00 98.62 214 GLU A O 1
ATOM 1605 N N . LEU A 1 215 ? -26.527 -3.605 33.740 1.00 98.75 215 LEU A N 1
ATOM 1606 C CA . LEU A 1 215 ? -26.132 -4.251 34.992 1.00 98.75 215 LEU A CA 1
ATOM 1607 C C . LEU A 1 215 ? -26.099 -3.263 36.162 1.00 98.75 215 LEU A C 1
ATOM 1609 O O . LEU A 1 215 ? -26.559 -3.601 37.253 1.00 98.75 215 LEU A O 1
ATOM 1613 N N . LYS A 1 216 ? -25.620 -2.033 35.942 1.00 98.62 216 LYS A N 1
ATOM 1614 C CA . LYS A 1 216 ? -25.655 -0.963 36.954 1.00 98.62 216 LYS A CA 1
ATOM 1615 C C . LYS A 1 216 ? -27.082 -0.596 37.351 1.00 98.62 216 LYS A C 1
ATOM 1617 O O . LYS A 1 216 ? -27.364 -0.500 38.543 1.00 98.62 216 LYS A O 1
ATOM 1622 N N . ILE A 1 217 ? -27.983 -0.436 36.381 1.00 98.50 217 ILE A N 1
ATOM 1623 C CA . ILE A 1 217 ? -29.400 -0.149 36.652 1.00 98.50 217 ILE A CA 1
ATOM 1624 C C . ILE A 1 217 ? -30.023 -1.293 37.460 1.00 98.50 217 ILE A C 1
ATOM 1626 O O . ILE A 1 217 ? -30.711 -1.057 38.455 1.00 98.50 217 ILE A O 1
ATOM 1630 N N . ARG A 1 218 ? -29.750 -2.545 37.074 1.00 98.56 218 ARG A N 1
ATOM 1631 C CA . ARG A 1 218 ? -30.254 -3.727 37.781 1.00 98.56 218 ARG A CA 1
ATOM 1632 C C . ARG A 1 218 ? -29.729 -3.809 39.214 1.00 98.56 218 ARG A C 1
ATOM 1634 O O . ARG A 1 218 ? -30.502 -4.125 40.117 1.00 98.56 218 ARG A O 1
ATOM 1641 N N . LEU A 1 219 ? -28.448 -3.508 39.425 1.00 98.56 219 LEU A N 1
ATOM 1642 C CA . LEU A 1 219 ? -27.844 -3.455 40.754 1.00 98.56 219 LEU A CA 1
ATOM 1643 C C . LEU A 1 219 ? -28.527 -2.392 41.624 1.00 98.56 219 LEU A C 1
ATOM 1645 O O . LEU A 1 219 ? -28.989 -2.717 42.714 1.00 98.56 219 LEU A O 1
ATOM 1649 N N . GLN A 1 220 ? -28.680 -1.167 41.112 1.00 98.50 220 GLN A N 1
ATOM 1650 C CA . GLN A 1 220 ? -29.353 -0.080 41.832 1.00 98.50 220 GLN A CA 1
ATOM 1651 C C . GLN A 1 220 ? -30.796 -0.441 42.212 1.00 98.50 220 GLN A C 1
ATOM 1653 O O . GLN A 1 220 ? -31.231 -0.174 43.331 1.00 98.50 220 GLN A O 1
ATOM 1658 N N . ALA A 1 221 ? -31.540 -1.087 41.310 1.00 98.25 221 ALA A N 1
ATOM 1659 C CA . ALA A 1 221 ? -32.897 -1.544 41.600 1.00 98.25 221 ALA A CA 1
ATOM 1660 C C . ALA A 1 221 ? -32.927 -2.598 42.725 1.00 98.25 221 ALA A C 1
ATOM 1662 O O . ALA A 1 221 ? -33.787 -2.542 43.608 1.00 98.25 221 ALA A O 1
ATOM 1663 N N . MET A 1 222 ? -31.978 -3.542 42.723 1.00 98.31 222 MET A N 1
ATOM 1664 C CA . MET A 1 222 ? -31.856 -4.543 43.788 1.00 98.31 222 MET A CA 1
ATOM 1665 C C . MET A 1 222 ? -31.464 -3.919 45.133 1.00 98.31 222 MET A C 1
ATOM 1667 O O . MET A 1 222 ? -32.019 -4.309 46.161 1.00 98.31 222 MET A O 1
ATOM 1671 N N . GLU A 1 223 ? -30.556 -2.942 45.140 1.00 97.50 223 GLU A N 1
ATOM 1672 C CA . GLU A 1 223 ? -30.159 -2.206 46.349 1.00 97.50 223 GLU A CA 1
ATOM 1673 C C . GLU A 1 223 ? -31.345 -1.452 46.961 1.00 97.50 223 GLU A C 1
ATOM 1675 O O . GLU A 1 223 ? -31.594 -1.566 48.162 1.00 97.50 223 GLU A O 1
ATOM 1680 N N . GLN A 1 224 ? -32.137 -0.757 46.138 1.00 97.69 224 GLN A N 1
ATOM 1681 C CA . GLN A 1 224 ? -33.359 -0.087 46.597 1.00 97.69 224 GLN A CA 1
ATOM 1682 C C . GLN A 1 224 ? -34.365 -1.087 47.183 1.00 97.69 224 GLN A C 1
ATOM 1684 O O . GLN A 1 224 ? -34.957 -0.839 48.234 1.00 97.69 224 GLN A O 1
ATOM 1689 N N . GLN A 1 225 ? -34.540 -2.250 46.548 1.00 97.00 225 GLN A N 1
ATOM 1690 C CA . GLN A 1 225 ? -35.427 -3.293 47.063 1.00 97.00 225 GLN A CA 1
ATOM 1691 C C . GLN A 1 225 ? -34.952 -3.850 48.416 1.00 97.00 225 GLN A C 1
ATOM 1693 O O . GLN A 1 225 ? -35.787 -4.124 49.283 1.00 97.00 225 GLN A O 1
ATOM 1698 N N . ALA A 1 226 ? -33.641 -4.023 48.606 1.00 96.31 226 ALA A N 1
ATOM 1699 C CA . ALA A 1 226 ? -33.064 -4.467 49.874 1.00 96.31 226 ALA A CA 1
ATOM 1700 C C . ALA A 1 226 ? -33.300 -3.432 50.985 1.00 96.31 226 ALA A C 1
ATOM 1702 O O . ALA A 1 226 ? -33.864 -3.778 52.022 1.00 96.31 226 ALA A O 1
ATOM 1703 N N . GLN A 1 227 ? -33.010 -2.154 50.722 1.00 95.50 227 GLN A N 1
ATOM 1704 C CA . GLN A 1 227 ? -33.245 -1.062 51.675 1.00 95.50 227 GLN A CA 1
ATOM 1705 C C . GLN A 1 227 ? -34.713 -0.978 52.113 1.00 95.50 227 GLN A C 1
ATOM 1707 O O . GLN A 1 227 ? -35.007 -0.854 53.301 1.00 95.50 227 GLN A O 1
ATOM 1712 N N . LEU A 1 228 ? -35.657 -1.099 51.173 1.00 95.12 228 LEU A N 1
ATOM 1713 C CA . LEU A 1 228 ? -37.088 -1.099 51.497 1.00 95.12 228 LEU A CA 1
ATOM 1714 C C . LEU A 1 228 ? -37.487 -2.287 52.386 1.00 95.12 228 LEU A C 1
ATOM 1716 O O . LEU A 1 228 ? -38.329 -2.134 53.275 1.00 95.12 228 LEU A O 1
ATOM 1720 N N . ARG A 1 229 ? -36.893 -3.469 52.172 1.00 94.25 229 ARG A N 1
ATOM 1721 C CA . ARG A 1 229 ? -37.126 -4.640 53.033 1.00 94.25 229 ARG A CA 1
ATOM 1722 C C . ARG A 1 229 ? -36.550 -4.445 54.431 1.00 94.25 229 ARG A C 1
ATOM 1724 O O . ARG A 1 229 ? -37.241 -4.782 55.389 1.00 94.25 229 ARG A O 1
ATOM 1731 N N . ASP A 1 230 ? -35.358 -3.871 54.549 1.00 92.56 230 ASP A N 1
ATOM 1732 C CA . ASP A 1 230 ? -34.722 -3.600 55.843 1.00 92.56 230 ASP A CA 1
ATOM 1733 C C . ASP A 1 230 ? -35.545 -2.600 56.662 1.00 92.56 230 ASP A C 1
ATOM 1735 O O . ASP A 1 230 ? -35.861 -2.854 57.826 1.00 92.56 230 ASP A O 1
ATOM 1739 N N . VAL A 1 231 ? -35.994 -1.506 56.035 1.00 94.81 231 VAL A N 1
ATOM 1740 C CA . VAL A 1 231 ? -36.900 -0.534 56.671 1.00 94.81 231 VAL A CA 1
ATOM 1741 C C . VAL A 1 231 ? -38.212 -1.206 57.087 1.00 94.81 231 VAL A C 1
ATOM 1743 O O . VAL A 1 231 ? -38.671 -1.018 58.213 1.00 94.81 231 VAL A O 1
ATOM 1746 N N . SER A 1 232 ? -38.800 -2.043 56.225 1.00 89.81 232 SER A N 1
ATOM 1747 C CA . SER A 1 232 ? -40.032 -2.774 56.552 1.00 89.81 232 SER A CA 1
ATOM 1748 C C . SER A 1 232 ? -39.857 -3.784 57.694 1.00 89.81 232 SER A C 1
ATOM 1750 O O . SER A 1 232 ? -40.800 -3.994 58.457 1.00 89.81 232 SER A O 1
ATOM 1752 N N . CYS A 1 233 ? -38.682 -4.407 57.825 1.00 86.31 233 CYS A N 1
ATOM 1753 C CA . CYS A 1 233 ? -38.356 -5.316 58.925 1.00 86.31 233 CYS A CA 1
ATOM 1754 C C . CYS A 1 233 ? -38.215 -4.551 60.249 1.00 86.31 233 CYS A C 1
ATOM 1756 O O . CYS A 1 233 ? -38.836 -4.928 61.243 1.00 86.31 233 CYS A O 1
ATOM 1758 N N . ASN A 1 234 ? -37.486 -3.431 60.234 1.00 85.38 234 ASN A N 1
ATOM 1759 C CA . ASN A 1 234 ? -37.278 -2.583 61.410 1.00 85.38 234 ASN A CA 1
ATOM 1760 C C . ASN A 1 234 ? -38.578 -1.947 61.929 1.00 85.38 234 ASN A C 1
ATOM 1762 O O . ASN A 1 234 ? -38.712 -1.744 63.126 1.00 85.38 234 ASN A O 1
ATOM 1766 N N . MET A 1 235 ? -39.555 -1.657 61.062 1.00 83.31 235 MET A N 1
ATOM 1767 C CA . MET A 1 235 ? -40.856 -1.109 61.481 1.00 83.31 235 MET A CA 1
ATOM 1768 C C . MET A 1 235 ? -41.806 -2.133 62.127 1.00 83.31 235 MET A C 1
ATOM 1770 O O . MET A 1 235 ? -42.868 -1.745 62.613 1.00 83.31 235 MET A O 1
ATOM 1774 N N . LYS A 1 236 ? -41.493 -3.432 62.075 1.00 76.56 236 LYS A N 1
ATOM 1775 C CA . LYS A 1 236 ? -42.355 -4.509 62.598 1.00 76.56 236 LYS A CA 1
ATOM 1776 C C . LYS A 1 236 ? -41.897 -5.070 63.950 1.00 76.56 236 LYS A C 1
ATOM 1778 O O . LYS A 1 236 ? -42.593 -5.936 64.478 1.00 76.56 236 LYS A O 1
ATOM 1783 N N . GLN A 1 237 ? -40.752 -4.624 64.467 1.00 53.59 237 GLN A N 1
ATOM 1784 C CA . GLN A 1 237 ? -40.248 -4.946 65.808 1.00 53.59 237 GLN A CA 1
ATOM 1785 C C . GLN A 1 237 ? -40.596 -3.826 66.786 1.00 53.59 237 GLN A C 1
ATOM 1787 O O . GLN A 1 237 ? -40.852 -4.162 67.962 1.00 53.59 237 GLN A O 1
#

Sequence (237 aa):
MQQQQQPEPADPPGRAFPPPPAPAARGAHHRRARSEVAFRLPDDLGLGGGGGPDGDGFDEIGSEDDLFSTFMDIEKISSSGPSDRDRDRAAETSSPPRPKHRHSSSVDGSGLFFSPGVGGGTGKDAAASLAEVMEAKKAMSPEQLAELAAIDPKRAKRILANRQSAARSKERKARYITELERKVQTLQTEATTLSAQLTLFQRDTTGLSAENAELKIRLQAMEQQAQLRDVSCNMKQ

Secondary structure (DSSP, 8-state):
-----PPPPPPPPPPPPPPPPPPP---------------------------------------HHHHHHHHHHHHHGGG-PPP------------PP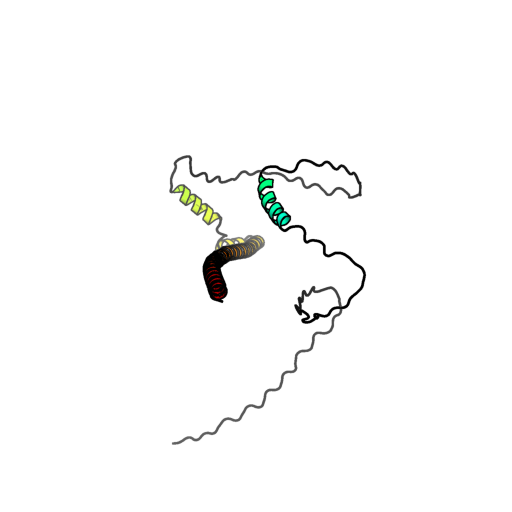P-----------------S-S----TTHHHHHHHHHHHHTS---HHHHHHHHHH-HHHHHHHHHHHHHHHHHHHHHHHHHHHHHHHHHHHHHHHHHHHHHHHHHHHHHHHHHHHHHHHHHHHHHHHHHHHHHHHHHHTT-

pLDDT: mean 71.62, std 21.86, range [34.41, 98.88]

Mean predicted aligned error: 22.87 Å

Solvent-accessible surface area (backbone atoms only — not comparable to full-atom values): 15856 Å² total; per-residue (Å²): 134,90,82,85,81,81,86,82,83,82,81,79,85,77,82,79,77,78,80,81,84,79,84,77,90,75,90,74,92,80,79,83,84,74,87,76,82,76,87,72,79,85,80,86,86,77,93,75,89,79,91,74,98,74,90,76,81,89,70,70,82,73,57,73,64,58,62,55,47,54,59,59,50,59,68,54,54,82,76,58,80,88,76,90,78,91,75,92,74,93,75,94,76,93,74,84,86,74,86,80,78,79,80,78,83,76,82,80,83,76,74,83,75,87,66,96,79,79,83,92,77,59,87,63,55,63,54,49,52,51,50,51,54,52,53,73,67,48,75,79,52,72,66,62,40,50,57,38,33,74,78,38,53,67,61,34,50,50,51,54,51,49,51,53,51,49,51,54,50,51,50,52,51,51,51,50,50,54,51,51,54,50,51,53,53,49,53,52,50,50,51,53,52,52,52,53,50,51,54,50,53,54,51,52,50,53,49,53,50,51,53,51,51,51,52,50,52,53,48,53,54,52,52,53,54,49,53,54,49,52,54,55,53,66,74,74,113

InterPro domains:
  IPR004827 Basic-leucine zipper domain [PF00170] (154-198)
  IPR004827 Basic-leucine zipper domain [PS50217] (152-215)
  IPR004827 Basic-leucine zipper domain [SM00338] (150-214)
  IPR044759 RF2-like transcription factor, bZIP domain [cd14703] (155-204)
  IPR046347 Basic-leucine zipper domain superfamily [SSF57959] (154-205)

Radius of gyration: 41.96 Å; Cα contacts (8 Å, |Δi|>4): 11; chains: 1; bounding box: 92×114×108 Å